Protein AF-X1L2V4-F1 (afdb_monomer_lite)

Sequence (211 aa):
MEEFIDFMYGSLGYADRMMSAIDGVAILFELNKDKNLINDSKVCLTLDDFLPWGFKIFSDFEEMYIELIEPSKLKGIEAIAGETLPVRIQKKLTSLSTLYESFYELFSQNNISTRASRYRKVADDIEKVDLDIFKKILIVGFFALTQSERKIFEQLGKKNNTSFVFQKGPGIESLISRLHVDVEEKGAEMKGAEVNFYKAMDVHGEIFALN

Structure (mmCIF, N/CA/C/O backbone):
data_AF-X1L2V4-F1
#
_entry.id   AF-X1L2V4-F1
#
loop_
_atom_site.group_PDB
_atom_site.id
_atom_site.type_symbol
_atom_site.label_atom_id
_atom_site.label_alt_id
_atom_site.label_comp_id
_atom_site.label_asym_id
_atom_site.label_entity_id
_atom_site.label_seq_id
_atom_site.pdbx_PDB_ins_code
_atom_site.Cartn_x
_atom_site.Cartn_y
_atom_site.Cartn_z
_atom_site.occupancy
_atom_site.B_iso_or_equiv
_atom_site.auth_seq_id
_atom_site.auth_comp_id
_atom_site.auth_asym_id
_atom_site.auth_atom_id
_atom_site.pdbx_PDB_model_num
ATOM 1 N N . MET A 1 1 ? -3.695 -8.659 10.165 1.00 86.19 1 MET A N 1
ATOM 2 C CA . MET A 1 1 ? -3.941 -7.338 9.548 1.00 86.19 1 MET A CA 1
ATOM 3 C C . MET A 1 1 ? -4.533 -7.517 8.157 1.00 86.19 1 MET A C 1
ATOM 5 O O . MET A 1 1 ? -5.609 -6.997 7.914 1.00 86.19 1 MET A O 1
ATOM 9 N N . GLU A 1 2 ? -3.927 -8.344 7.302 1.00 90.81 2 GLU A N 1
ATOM 10 C CA . GLU A 1 2 ? -4.468 -8.655 5.965 1.00 90.81 2 GLU A CA 1
ATOM 11 C C . GLU A 1 2 ? -5.923 -9.138 5.982 1.00 90.81 2 GLU A C 1
ATOM 13 O O . GLU A 1 2 ? -6.763 -8.529 5.333 1.00 90.81 2 GLU A O 1
ATOM 18 N N . GLU A 1 3 ? -6.260 -10.120 6.823 1.00 93.50 3 GLU A N 1
ATOM 19 C CA . GLU A 1 3 ? -7.643 -10.610 6.962 1.00 93.50 3 GLU A CA 1
ATOM 20 C C . GLU A 1 3 ? -8.647 -9.505 7.333 1.00 93.50 3 GLU A C 1
ATOM 22 O O . GLU A 1 3 ? -9.801 -9.532 6.911 1.00 93.50 3 GLU A O 1
ATOM 27 N N . PHE A 1 4 ? -8.211 -8.506 8.108 1.00 93.38 4 PHE A N 1
ATOM 28 C CA . PHE A 1 4 ? -9.056 -7.376 8.486 1.00 93.38 4 PHE A CA 1
ATOM 29 C C . PHE A 1 4 ? -9.265 -6.411 7.312 1.00 93.38 4 PHE A C 1
ATOM 31 O O . PHE A 1 4 ? -10.378 -5.922 7.126 1.00 93.38 4 PHE A O 1
ATOM 38 N N . ILE A 1 5 ? -8.238 -6.176 6.481 1.00 95.94 5 ILE A N 1
ATOM 39 C CA . ILE A 1 5 ? -8.417 -5.449 5.213 1.00 95.94 5 ILE A CA 1
ATOM 40 C C . ILE A 1 5 ? -9.353 -6.209 4.300 1.00 95.94 5 ILE A C 1
ATOM 42 O O . ILE A 1 5 ? -10.277 -5.599 3.788 1.00 95.94 5 ILE A O 1
ATOM 46 N N . ASP A 1 6 ? -9.152 -7.509 4.111 1.00 95.00 6 ASP A N 1
ATOM 47 C CA . ASP A 1 6 ? -9.985 -8.309 3.214 1.00 95.00 6 ASP A CA 1
ATOM 48 C C . ASP A 1 6 ? -11.448 -8.318 3.659 1.00 95.00 6 ASP A C 1
ATOM 50 O O . ASP A 1 6 ? -12.351 -8.198 2.828 1.00 95.00 6 ASP A O 1
ATOM 54 N N . PHE A 1 7 ? -11.686 -8.371 4.972 1.00 94.44 7 PHE A N 1
ATOM 55 C CA . PHE A 1 7 ? -13.012 -8.197 5.545 1.00 94.44 7 PHE A CA 1
ATOM 56 C C . PHE A 1 7 ? -13.628 -6.838 5.170 1.00 94.44 7 PHE A C 1
ATOM 58 O O . PHE A 1 7 ? -14.733 -6.796 4.628 1.00 94.44 7 PHE A O 1
ATOM 65 N N . MET A 1 8 ? -12.921 -5.730 5.424 1.00 95.19 8 MET A N 1
ATOM 66 C CA . MET A 1 8 ? -13.416 -4.383 5.103 1.00 95.19 8 MET A CA 1
ATOM 67 C C . MET A 1 8 ? -13.573 -4.169 3.595 1.00 95.19 8 MET A C 1
ATOM 69 O O . MET A 1 8 ? -14.500 -3.511 3.138 1.00 95.19 8 MET A O 1
ATOM 73 N N . TYR A 1 9 ? -12.678 -4.750 2.806 1.00 95.31 9 TYR A N 1
ATOM 74 C CA . TYR A 1 9 ? -12.713 -4.707 1.355 1.00 95.31 9 TYR A CA 1
ATOM 75 C C . TYR A 1 9 ? -13.990 -5.359 0.820 1.00 95.31 9 TYR A C 1
ATOM 77 O O . TYR A 1 9 ? -14.704 -4.767 0.012 1.00 95.31 9 TYR A O 1
ATOM 85 N N . GLY A 1 10 ? -14.317 -6.550 1.330 1.00 93.75 10 GLY A N 1
ATOM 86 C CA . GLY A 1 10 ? -15.551 -7.252 0.993 1.00 93.75 10 GLY A CA 1
ATOM 87 C C . GLY A 1 10 ? -16.807 -6.541 1.501 1.00 93.75 10 GLY A C 1
ATOM 88 O O . GLY A 1 10 ? -17.806 -6.499 0.784 1.00 93.75 10 GLY A O 1
ATOM 89 N N . SER A 1 11 ? -16.777 -5.938 2.696 1.00 92.88 11 SER A N 1
ATOM 90 C CA . SER A 1 11 ? -17.936 -5.205 3.233 1.00 92.88 11 SER A CA 1
ATOM 91 C C . SER A 1 11 ? -18.255 -3.925 2.454 1.00 92.88 11 SER A C 1
ATOM 93 O O . SER A 1 11 ? -19.412 -3.514 2.406 1.00 92.88 11 SER A O 1
ATOM 95 N N . LEU A 1 12 ? -17.264 -3.351 1.765 1.00 93.62 12 LEU A N 1
ATOM 96 C CA . LEU A 1 12 ? -17.443 -2.264 0.796 1.00 93.62 12 LEU A CA 1
ATOM 97 C C . LEU A 1 12 ? -18.037 -2.729 -0.547 1.00 93.62 12 LEU A C 1
ATOM 99 O O . LEU A 1 12 ? -18.290 -1.906 -1.425 1.00 93.62 12 LEU A O 1
ATOM 103 N N . GLY A 1 13 ? -18.282 -4.032 -0.718 1.00 91.94 13 GLY A N 1
ATOM 104 C CA . GLY A 1 13 ? -18.866 -4.613 -1.928 1.00 91.94 13 GLY A CA 1
ATOM 105 C C . GLY A 1 13 ? -17.856 -4.898 -3.040 1.00 91.94 13 GLY A C 1
ATOM 106 O O . GLY A 1 13 ? -18.258 -5.251 -4.149 1.00 91.94 13 GLY A O 1
ATOM 107 N N . TYR A 1 14 ? -16.555 -4.770 -2.769 1.00 92.19 14 TYR A N 1
ATOM 108 C CA . TYR A 1 14 ? -15.521 -5.136 -3.728 1.00 92.19 14 TYR A CA 1
ATOM 109 C C . TYR A 1 14 ? -15.353 -6.660 -3.800 1.00 92.19 14 TYR A C 1
ATOM 111 O O . TYR A 1 14 ? -15.295 -7.349 -2.782 1.00 92.19 14 TYR A O 1
ATOM 119 N N . ALA A 1 15 ? -15.266 -7.192 -5.021 1.00 88.38 15 ALA A N 1
ATOM 120 C CA . ALA A 1 15 ? -15.222 -8.635 -5.291 1.00 88.38 15 ALA A CA 1
ATOM 121 C C . ALA A 1 15 ? -14.131 -9.030 -6.304 1.00 88.38 15 ALA A C 1
ATOM 123 O O . ALA A 1 15 ? -14.094 -10.159 -6.794 1.00 88.38 15 ALA A O 1
ATOM 124 N N . ASP A 1 16 ? -13.244 -8.098 -6.641 1.00 92.06 16 ASP A N 1
ATOM 125 C CA . ASP A 1 16 ? -12.146 -8.304 -7.573 1.00 92.06 16 ASP A CA 1
ATOM 126 C C . ASP A 1 16 ? -11.105 -9.299 -7.035 1.00 92.06 16 ASP A C 1
ATOM 128 O O . ASP A 1 16 ? -10.738 -9.321 -5.851 1.00 92.06 16 ASP A O 1
ATOM 132 N N . ARG A 1 17 ? -10.615 -10.150 -7.942 1.00 92.00 17 ARG A N 1
ATOM 133 C CA . ARG A 1 17 ? -9.723 -11.266 -7.618 1.00 92.00 17 ARG A CA 1
ATOM 134 C C . ARG A 1 17 ? -8.369 -10.740 -7.154 1.00 92.00 17 ARG A C 1
ATOM 136 O O . ARG A 1 17 ? -7.742 -9.957 -7.862 1.00 92.00 17 ARG A O 1
ATOM 143 N N . MET A 1 18 ? -7.885 -11.224 -6.011 1.00 93.81 18 MET A N 1
ATOM 144 C CA . MET A 1 18 ? -6.515 -10.944 -5.584 1.00 93.81 18 MET A CA 1
ATOM 145 C C . MET A 1 18 ? -5.526 -11.733 -6.444 1.00 93.81 18 MET A C 1
ATOM 147 O O . MET A 1 18 ? -5.653 -12.953 -6.584 1.00 93.81 18 MET A O 1
ATOM 151 N N . MET A 1 19 ? -4.562 -11.038 -7.037 1.00 94.00 19 MET A N 1
ATOM 152 C CA . MET A 1 19 ? -3.499 -11.653 -7.823 1.00 94.00 19 MET A CA 1
ATOM 153 C C . MET A 1 19 ? -2.341 -12.109 -6.935 1.00 94.00 19 MET A C 1
ATOM 155 O O . MET A 1 19 ? -2.079 -11.523 -5.882 1.00 94.00 19 MET A O 1
ATOM 159 N N . SER A 1 20 ? -1.629 -13.144 -7.377 1.00 94.12 20 SER A N 1
ATOM 160 C CA . SER A 1 20 ? -0.375 -13.550 -6.747 1.00 94.12 20 SER A CA 1
ATOM 161 C C . SER A 1 20 ? 0.784 -12.657 -7.198 1.00 94.12 20 SER A C 1
ATOM 163 O O . SER A 1 20 ? 0.699 -11.962 -8.212 1.00 94.12 20 SER A O 1
ATOM 165 N N . ALA A 1 21 ? 1.911 -12.725 -6.487 1.00 94.81 21 ALA A N 1
ATOM 166 C CA . ALA A 1 21 ? 3.129 -12.038 -6.912 1.00 94.81 21 ALA A CA 1
ATOM 167 C C . ALA A 1 21 ? 3.606 -12.503 -8.301 1.00 94.81 21 ALA A C 1
ATOM 169 O O . ALA A 1 21 ? 4.088 -11.691 -9.081 1.00 94.81 21 ALA A O 1
ATOM 170 N N . ILE A 1 22 ? 3.431 -13.787 -8.640 1.00 95.75 22 ILE A N 1
ATOM 171 C CA . ILE A 1 22 ? 3.811 -14.329 -9.955 1.00 95.75 22 ILE A CA 1
ATOM 172 C C . ILE A 1 22 ? 2.967 -13.687 -11.062 1.00 95.75 22 ILE A C 1
ATOM 174 O O . ILE A 1 22 ? 3.517 -13.266 -12.078 1.00 95.75 22 ILE A O 1
ATOM 178 N N . ASP A 1 23 ? 1.654 -13.562 -10.846 1.00 94.06 23 ASP A N 1
ATOM 179 C CA . ASP A 1 23 ? 0.752 -12.891 -11.791 1.00 94.06 23 ASP A CA 1
ATOM 180 C C . ASP A 1 23 ? 1.159 -11.420 -11.981 1.00 94.06 23 ASP A C 1
ATOM 182 O O . ASP A 1 23 ? 1.262 -10.938 -13.109 1.00 94.06 23 ASP A O 1
ATOM 186 N N . GLY A 1 24 ? 1.459 -10.721 -10.880 1.00 95.12 24 GLY A N 1
ATOM 187 C CA . GLY A 1 24 ? 1.935 -9.337 -10.910 1.00 95.12 24 GLY A CA 1
ATOM 188 C C . GLY A 1 24 ? 3.238 -9.180 -11.697 1.00 95.12 24 GLY A C 1
ATOM 189 O O . GLY A 1 24 ? 3.352 -8.290 -12.539 1.00 95.12 24 GLY A O 1
ATOM 190 N N . VAL A 1 25 ? 4.204 -10.078 -11.493 1.00 96.38 25 VAL A N 1
ATOM 191 C CA . VAL A 1 25 ? 5.473 -10.081 -12.236 1.00 96.38 25 VAL A CA 1
ATOM 192 C C . VAL A 1 25 ? 5.265 -10.368 -13.722 1.00 96.38 25 VAL A C 1
ATOM 194 O O . VAL A 1 25 ? 5.896 -9.713 -14.552 1.00 96.38 25 VAL A O 1
ATOM 197 N N . ALA A 1 26 ? 4.366 -11.289 -14.076 1.00 94.38 26 ALA A N 1
ATOM 198 C CA . ALA A 1 26 ? 4.030 -11.563 -15.472 1.00 94.38 26 ALA A CA 1
ATOM 199 C C . ALA A 1 26 ? 3.431 -10.324 -16.162 1.00 94.38 26 ALA A C 1
ATOM 201 O O . ALA A 1 26 ? 3.849 -9.969 -17.263 1.00 94.38 26 ALA A O 1
ATOM 202 N N . ILE A 1 27 ? 2.524 -9.607 -15.489 1.00 94.00 27 ILE A N 1
ATOM 203 C CA . ILE A 1 27 ? 1.961 -8.348 -16.000 1.00 94.00 27 ILE A CA 1
ATOM 204 C C . ILE A 1 27 ? 3.058 -7.287 -16.171 1.00 94.00 27 ILE A C 1
ATOM 206 O O . ILE A 1 27 ? 3.111 -6.620 -17.204 1.00 94.00 27 ILE A O 1
ATOM 210 N N . LEU A 1 28 ? 3.958 -7.135 -15.192 1.00 94.94 28 LEU A N 1
ATOM 211 C CA . LEU A 1 28 ? 5.079 -6.193 -15.288 1.00 94.94 28 LEU A CA 1
ATOM 212 C C . LEU A 1 28 ? 6.011 -6.514 -16.460 1.00 94.94 28 LEU A C 1
ATOM 214 O O . LEU A 1 28 ? 6.501 -5.592 -17.113 1.00 94.94 28 LEU A O 1
ATOM 218 N N . PHE A 1 29 ? 6.253 -7.797 -16.732 1.00 94.38 29 PHE A N 1
ATOM 219 C CA . PHE A 1 29 ? 7.071 -8.231 -17.859 1.00 94.38 29 PHE A CA 1
ATOM 220 C C . PHE A 1 29 ? 6.445 -7.829 -19.199 1.00 94.38 29 PHE A C 1
ATOM 222 O O . PHE A 1 29 ? 7.121 -7.199 -20.015 1.00 94.38 29 PHE A O 1
ATOM 229 N N . GLU A 1 30 ? 5.155 -8.115 -19.401 1.00 92.62 30 GLU A N 1
ATOM 230 C CA . GLU A 1 30 ? 4.445 -7.745 -20.633 1.00 92.62 30 GLU A CA 1
ATOM 231 C C . GLU A 1 30 ? 4.380 -6.220 -20.807 1.00 92.62 30 GLU A C 1
ATOM 233 O O . GLU A 1 30 ? 4.739 -5.698 -21.862 1.00 92.62 30 GLU A O 1
ATOM 238 N N . LEU A 1 31 ? 4.066 -5.473 -19.741 1.00 92.44 31 LEU A N 1
ATOM 239 C CA . LEU A 1 31 ? 4.091 -4.006 -19.767 1.00 92.44 31 LEU A CA 1
ATOM 240 C C . LEU A 1 31 ? 5.472 -3.444 -20.127 1.00 92.44 31 LEU A C 1
ATOM 242 O O . LEU A 1 31 ? 5.580 -2.478 -20.890 1.00 92.44 31 LEU A O 1
ATOM 246 N N . ASN A 1 32 ? 6.537 -4.025 -19.570 1.00 90.62 32 ASN A N 1
ATOM 247 C CA . ASN A 1 32 ? 7.903 -3.616 -19.876 1.00 90.62 32 ASN A CA 1
ATOM 248 C C . ASN A 1 32 ? 8.272 -3.917 -21.333 1.00 90.62 32 ASN A C 1
ATOM 250 O O . ASN A 1 32 ? 8.948 -3.104 -21.964 1.00 90.62 32 ASN A O 1
ATOM 254 N N . LYS A 1 33 ? 7.841 -5.063 -21.862 1.00 88.19 33 LYS A N 1
ATOM 255 C CA . LYS A 1 33 ? 8.086 -5.478 -23.245 1.00 88.19 33 LYS A CA 1
ATOM 256 C C . LYS A 1 33 ? 7.379 -4.561 -24.242 1.00 88.19 33 LYS A C 1
ATOM 258 O O . LYS A 1 33 ? 8.024 -4.104 -25.183 1.00 88.19 33 LYS A O 1
ATOM 263 N N . ASP A 1 34 ? 6.117 -4.224 -23.992 1.00 84.56 34 ASP A N 1
ATOM 264 C CA . ASP A 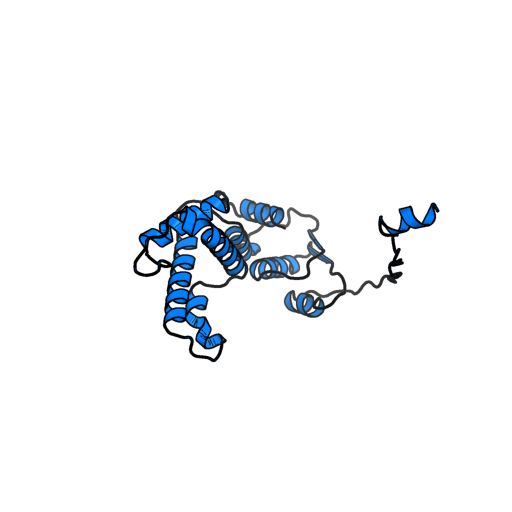1 34 ? 5.314 -3.363 -24.867 1.00 84.56 34 ASP A CA 1
ATOM 265 C C . ASP A 1 34 ? 5.843 -1.927 -24.921 1.00 84.56 34 ASP A C 1
ATOM 267 O O . ASP A 1 34 ? 5.906 -1.308 -25.984 1.00 84.56 34 ASP A O 1
ATOM 271 N N . LYS A 1 35 ? 6.241 -1.385 -23.764 1.00 80.81 35 LYS A N 1
ATOM 272 C CA . LYS A 1 35 ? 6.659 0.020 -23.630 1.00 80.81 35 LYS A CA 1
ATOM 273 C C . LYS A 1 35 ? 8.179 0.216 -23.654 1.00 80.81 35 LYS A C 1
ATOM 275 O O . LYS A 1 35 ? 8.643 1.354 -23.628 1.00 80.81 35 LYS A O 1
ATOM 280 N N . ASN A 1 36 ? 8.950 -0.872 -23.712 1.00 80.94 36 ASN A N 1
ATOM 281 C CA . ASN A 1 36 ? 10.415 -0.894 -23.722 1.00 80.94 36 ASN A CA 1
ATOM 282 C C . ASN A 1 36 ? 11.053 -0.030 -22.610 1.00 80.94 36 ASN A C 1
ATOM 284 O O . ASN A 1 36 ? 11.950 0.774 -22.868 1.00 80.94 36 ASN A O 1
ATOM 288 N N . LEU A 1 37 ? 10.556 -0.152 -21.373 1.00 78.62 37 LEU A N 1
ATOM 289 C CA . LEU A 1 37 ? 10.831 0.819 -20.302 1.00 78.62 37 LEU A CA 1
ATOM 290 C C . LEU A 1 37 ? 12.174 0.590 -19.591 1.00 78.62 37 LEU A C 1
ATOM 292 O O . LEU A 1 37 ? 12.864 1.563 -19.275 1.00 78.62 37 LEU A O 1
ATOM 296 N N . ILE A 1 38 ? 12.548 -0.667 -19.332 1.00 75.00 38 ILE A N 1
ATOM 297 C CA . ILE A 1 38 ? 13.714 -1.038 -18.504 1.00 75.00 38 ILE A CA 1
ATOM 298 C C . ILE A 1 38 ? 14.853 -1.660 -19.336 1.00 75.00 38 ILE A C 1
ATOM 300 O O . ILE A 1 38 ? 15.966 -1.824 -18.837 1.00 75.00 38 ILE A O 1
ATOM 304 N N . ASN A 1 39 ? 14.632 -1.961 -20.618 1.00 69.81 39 ASN A N 1
ATOM 305 C CA . ASN A 1 39 ? 15.643 -2.630 -21.440 1.00 69.81 39 ASN A CA 1
ATOM 306 C C . ASN A 1 39 ? 16.863 -1.727 -21.700 1.00 69.81 39 ASN A C 1
ATOM 308 O O . ASN A 1 39 ? 16.729 -0.550 -22.046 1.00 69.81 39 ASN A O 1
ATOM 312 N N . ASP A 1 40 ? 18.070 -2.294 -21.592 1.00 65.56 40 ASP A N 1
ATOM 313 C CA . ASP A 1 40 ? 19.273 -1.638 -22.104 1.00 65.56 40 ASP A CA 1
ATOM 314 C C . ASP A 1 40 ? 19.329 -1.847 -23.626 1.00 65.56 40 ASP A C 1
ATOM 316 O O . ASP A 1 40 ? 19.087 -2.941 -24.131 1.00 65.56 40 ASP A O 1
ATOM 320 N N . SER A 1 41 ? 19.622 -0.757 -24.337 1.00 59.41 41 SER A N 1
ATOM 321 C CA . SER A 1 41 ? 19.390 -0.449 -25.767 1.00 59.41 41 SER A CA 1
ATOM 322 C C . SER A 1 41 ? 19.713 -1.479 -26.877 1.00 59.41 41 SER A C 1
ATOM 324 O O . SER A 1 41 ? 19.628 -1.123 -28.052 1.00 59.41 41 SER A O 1
ATOM 326 N N . LYS A 1 42 ? 20.075 -2.733 -26.581 1.00 58.47 42 LYS A N 1
ATOM 327 C CA . LYS A 1 42 ? 20.407 -3.761 -27.585 1.00 58.47 42 LYS A CA 1
ATOM 328 C C . LYS A 1 42 ? 19.874 -5.173 -27.310 1.00 58.47 42 LYS A C 1
ATOM 330 O O . LYS A 1 42 ? 20.009 -6.012 -28.195 1.00 58.47 42 LYS A O 1
ATOM 335 N N . VAL A 1 43 ? 19.279 -5.456 -26.148 1.00 64.75 43 VAL A N 1
ATOM 336 C CA . VAL A 1 43 ? 18.780 -6.804 -25.813 1.00 64.75 43 VAL A CA 1
ATOM 337 C C . VAL A 1 43 ? 17.405 -6.698 -25.160 1.00 64.75 43 VAL A C 1
ATOM 339 O O . VAL A 1 43 ? 17.236 -5.989 -24.171 1.00 64.75 43 VAL A O 1
ATOM 342 N N . CYS A 1 44 ? 16.418 -7.392 -25.729 1.00 70.62 44 CYS A N 1
ATOM 343 C CA . CYS A 1 44 ? 15.128 -7.587 -25.078 1.00 70.62 44 CYS A CA 1
ATOM 344 C C . CYS A 1 44 ? 15.316 -8.639 -23.982 1.00 70.62 44 CYS A C 1
ATOM 346 O O . CYS A 1 44 ? 15.809 -9.729 -24.273 1.00 70.62 44 CYS A O 1
ATOM 348 N N . LEU A 1 45 ? 14.979 -8.297 -22.738 1.00 79.56 45 LEU A N 1
ATOM 349 C CA . LEU A 1 45 ? 15.078 -9.232 -21.621 1.00 79.56 45 LEU A CA 1
ATOM 350 C C . LEU A 1 45 ? 14.133 -10.415 -21.857 1.00 79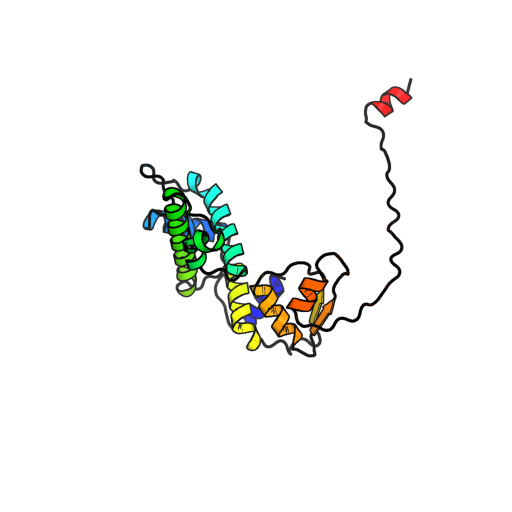.56 45 LEU A C 1
ATOM 352 O O . LEU A 1 45 ? 12.963 -10.218 -22.194 1.00 79.56 45 LEU A O 1
ATOM 356 N N . THR A 1 46 ? 14.632 -11.637 -21.674 1.00 88.00 46 THR A N 1
ATOM 357 C CA . THR A 1 46 ? 13.754 -12.807 -21.582 1.00 88.00 46 THR A CA 1
ATOM 358 C C . THR A 1 46 ? 13.000 -12.785 -20.250 1.00 88.00 46 THR A C 1
ATOM 360 O O . THR A 1 46 ? 13.343 -12.018 -19.346 1.00 88.00 46 THR A O 1
ATOM 363 N N . LEU A 1 47 ? 11.968 -13.624 -20.111 1.00 88.31 47 LEU A N 1
ATOM 364 C CA . LEU A 1 47 ? 11.259 -13.743 -18.836 1.00 88.31 47 LEU A CA 1
ATOM 365 C C . LEU A 1 47 ? 12.224 -14.157 -17.715 1.00 88.31 47 LEU A C 1
ATOM 367 O O . LEU A 1 47 ? 12.226 -13.525 -16.664 1.00 88.31 47 LEU A O 1
ATOM 371 N N . ASP A 1 48 ? 13.094 -15.137 -17.965 1.00 90.19 48 ASP A N 1
ATOM 372 C CA . ASP A 1 48 ? 14.060 -15.637 -16.979 1.00 90.19 48 ASP A CA 1
ATOM 373 C C . ASP A 1 48 ? 15.045 -14.550 -16.522 1.00 90.19 48 ASP A C 1
ATOM 375 O O . ASP A 1 48 ? 15.335 -14.440 -15.329 1.00 90.19 48 ASP A O 1
ATOM 379 N N . ASP A 1 49 ? 15.494 -13.689 -17.442 1.00 89.19 49 ASP A N 1
ATOM 380 C CA . ASP A 1 49 ? 16.350 -12.543 -17.107 1.00 89.19 49 ASP A CA 1
ATOM 381 C C . ASP A 1 49 ? 15.603 -11.489 -16.275 1.00 89.19 49 ASP A C 1
ATOM 383 O O . ASP A 1 49 ? 16.189 -10.800 -15.432 1.00 89.19 49 ASP A O 1
ATOM 387 N N . PHE A 1 50 ? 14.301 -11.334 -16.527 1.00 90.31 50 PHE A N 1
ATOM 388 C CA . PHE A 1 50 ? 13.466 -10.342 -15.868 1.00 90.31 50 PHE A CA 1
ATOM 389 C C . PHE A 1 50 ? 13.033 -10.774 -14.467 1.00 90.31 50 PHE A C 1
ATOM 391 O O . PHE A 1 50 ? 12.998 -9.926 -13.579 1.00 90.31 50 PHE A O 1
ATOM 398 N N . LEU A 1 51 ? 12.730 -12.057 -14.239 1.00 93.06 51 LEU A N 1
ATOM 399 C CA . LEU A 1 51 ? 12.096 -12.561 -13.012 1.00 93.06 51 LEU A CA 1
ATOM 400 C C . LEU A 1 51 ? 12.723 -12.034 -11.702 1.00 93.06 51 LEU A C 1
ATOM 402 O O . LEU A 1 51 ? 11.963 -11.512 -10.880 1.00 93.06 51 LEU A O 1
ATOM 406 N N . PRO A 1 52 ? 14.057 -12.078 -11.482 1.00 91.69 52 PRO A N 1
ATOM 407 C CA . PRO A 1 52 ? 14.652 -11.588 -10.233 1.00 91.69 52 PRO A CA 1
ATOM 408 C C . PRO A 1 52 ? 14.363 -10.104 -9.974 1.00 91.69 52 PRO A C 1
ATOM 410 O O . PRO A 1 52 ? 14.087 -9.698 -8.844 1.00 91.69 52 PRO A O 1
ATOM 413 N N . TRP A 1 53 ? 14.399 -9.291 -11.031 1.00 90.06 53 TRP A N 1
ATOM 414 C CA . TRP A 1 53 ? 14.092 -7.865 -10.962 1.00 90.06 53 TRP A CA 1
ATOM 415 C C . TRP A 1 53 ? 12.593 -7.611 -10.904 1.00 90.06 53 TRP A C 1
ATOM 417 O O . TRP A 1 53 ? 12.164 -6.717 -10.184 1.00 90.06 53 TRP A O 1
ATOM 427 N N . GLY A 1 54 ? 11.799 -8.417 -11.604 1.00 94.50 54 GLY A N 1
ATOM 428 C CA . GLY A 1 54 ? 10.347 -8.343 -11.623 1.00 94.50 54 GLY A CA 1
ATOM 429 C C . GLY A 1 54 ? 9.758 -8.476 -10.225 1.00 94.50 54 GLY A C 1
ATOM 430 O O . GLY A 1 54 ? 8.975 -7.620 -9.825 1.00 94.50 54 GLY A O 1
ATOM 431 N N . PHE A 1 55 ? 10.183 -9.476 -9.444 1.00 96.62 55 PHE A N 1
ATOM 432 C CA . PHE A 1 55 ? 9.722 -9.628 -8.056 1.00 96.62 55 PHE A CA 1
ATOM 433 C C . PHE A 1 55 ? 10.108 -8.442 -7.175 1.00 96.62 55 PHE A C 1
ATOM 435 O O . PHE A 1 55 ? 9.302 -7.998 -6.359 1.00 96.62 55 PHE A O 1
ATOM 442 N N . LYS A 1 56 ? 11.319 -7.906 -7.355 1.00 96.06 56 LYS A N 1
ATOM 443 C CA . LYS A 1 56 ? 11.764 -6.731 -6.607 1.00 96.06 56 LYS A CA 1
ATOM 444 C C . LYS A 1 56 ? 10.937 -5.494 -6.960 1.00 96.06 56 LYS A C 1
ATOM 446 O O . LYS A 1 56 ? 10.438 -4.833 -6.062 1.00 96.06 56 LYS A O 1
ATOM 451 N N . ILE A 1 57 ? 10.737 -5.231 -8.251 1.00 95.12 57 ILE A N 1
ATOM 452 C CA . ILE A 1 57 ? 9.913 -4.118 -8.740 1.00 95.12 57 ILE A CA 1
ATOM 453 C C . ILE A 1 57 ? 8.476 -4.260 -8.242 1.00 95.12 57 ILE A C 1
ATOM 455 O O . ILE A 1 57 ? 7.909 -3.286 -7.765 1.00 95.12 57 ILE A O 1
ATOM 459 N N . PHE A 1 58 ? 7.899 -5.463 -8.313 1.00 97.38 58 PHE A N 1
ATOM 460 C CA . PHE A 1 58 ? 6.560 -5.730 -7.795 1.00 97.38 58 PHE A CA 1
ATOM 461 C C . PHE A 1 58 ? 6.467 -5.423 -6.296 1.00 97.38 58 PHE A C 1
ATOM 463 O O . PHE A 1 58 ? 5.566 -4.702 -5.880 1.00 97.38 58 PHE A O 1
ATOM 470 N N . SER A 1 59 ? 7.423 -5.905 -5.497 1.00 97.31 59 SER A N 1
ATOM 471 C CA . SER A 1 59 ? 7.475 -5.612 -4.062 1.00 97.31 59 SER A CA 1
ATOM 472 C C . SER A 1 59 ? 7.601 -4.112 -3.791 1.00 97.31 59 SER A C 1
ATOM 474 O O . SER A 1 59 ? 6.860 -3.582 -2.970 1.00 97.31 59 SER A O 1
ATOM 476 N N . ASP A 1 60 ? 8.493 -3.414 -4.496 1.00 96.44 60 ASP A N 1
ATOM 477 C CA . ASP A 1 60 ? 8.679 -1.967 -4.343 1.00 96.44 60 ASP A CA 1
ATOM 478 C C . ASP A 1 60 ? 7.404 -1.201 -4.741 1.00 96.44 60 ASP A C 1
ATOM 480 O O . ASP A 1 60 ? 7.040 -0.212 -4.107 1.00 96.44 60 ASP A O 1
ATOM 484 N N . PHE A 1 61 ? 6.689 -1.658 -5.772 1.00 96.75 61 PHE A N 1
ATOM 485 C CA . PHE A 1 61 ? 5.415 -1.078 -6.198 1.00 96.75 61 PHE A CA 1
ATOM 486 C C . PHE A 1 61 ? 4.307 -1.300 -5.173 1.00 96.75 61 PHE A C 1
ATOM 488 O O . PHE A 1 61 ? 3.518 -0.386 -4.950 1.00 96.75 61 PHE A O 1
ATOM 495 N N . GLU A 1 62 ? 4.229 -2.478 -4.555 1.00 97.25 62 GLU A N 1
ATOM 496 C CA . GLU A 1 62 ? 3.281 -2.743 -3.468 1.00 97.25 62 GLU A CA 1
ATOM 497 C C . GLU A 1 62 ? 3.557 -1.820 -2.271 1.00 97.25 62 GLU A C 1
ATOM 499 O O . GLU A 1 62 ? 2.638 -1.160 -1.786 1.00 97.25 62 GLU A O 1
ATOM 504 N N . GLU A 1 63 ? 4.819 -1.693 -1.849 1.00 96.94 63 GLU A N 1
ATOM 505 C CA . GLU A 1 63 ? 5.211 -0.829 -0.726 1.00 96.94 63 GLU A CA 1
ATOM 506 C C . GLU A 1 63 ? 4.981 0.664 -1.025 1.00 96.94 63 GLU A C 1
ATOM 508 O O . GLU A 1 63 ? 4.436 1.407 -0.209 1.00 96.94 63 GLU A O 1
ATOM 513 N N . MET A 1 64 ? 5.306 1.136 -2.230 1.00 96.44 64 MET A N 1
ATOM 514 C CA . MET A 1 64 ? 5.004 2.520 -2.611 1.00 96.44 64 MET A CA 1
ATOM 515 C C . MET A 1 64 ? 3.497 2.789 -2.664 1.00 96.44 64 MET A C 1
ATOM 517 O O . MET A 1 64 ? 3.043 3.868 -2.271 1.00 96.44 64 MET A O 1
ATOM 521 N N . TYR A 1 65 ? 2.707 1.829 -3.142 1.00 96.56 65 TYR A N 1
ATOM 522 C CA . TYR A 1 65 ? 1.271 2.020 -3.302 1.00 96.56 65 TYR A CA 1
ATOM 523 C C . TYR A 1 65 ? 0.533 2.004 -1.962 1.00 96.56 65 TYR A C 1
ATOM 525 O O . TYR A 1 65 ? -0.352 2.839 -1.756 1.00 96.56 65 TYR A O 1
ATOM 533 N N . ILE A 1 66 ? 0.929 1.128 -1.028 1.00 96.31 66 ILE A N 1
ATOM 534 C CA . ILE A 1 66 ? 0.388 1.105 0.341 1.00 96.31 66 ILE A CA 1
ATOM 535 C C . ILE A 1 66 ? 0.799 2.360 1.136 1.00 96.31 66 ILE A C 1
ATOM 537 O O . ILE A 1 66 ? 0.019 2.856 1.952 1.00 96.31 66 ILE A O 1
ATOM 541 N N . GLU A 1 67 ? 1.955 2.956 0.829 1.00 96.88 67 GLU A N 1
ATOM 542 C CA . GLU A 1 67 ? 2.403 4.254 1.363 1.00 96.88 67 GLU A CA 1
ATOM 543 C C . GLU A 1 67 ? 1.780 5.475 0.661 1.00 96.88 67 GLU A C 1
ATOM 545 O O . GLU A 1 67 ? 2.170 6.617 0.917 1.00 96.88 67 GLU A O 1
ATOM 550 N N . LEU A 1 68 ? 0.789 5.274 -0.216 1.00 95.44 68 LEU A N 1
ATOM 551 C CA . LEU A 1 68 ? 0.102 6.343 -0.953 1.00 95.44 68 LEU A CA 1
ATOM 552 C C . LEU A 1 68 ? 1.060 7.214 -1.793 1.00 95.44 68 LEU A C 1
ATOM 554 O O . LEU A 1 68 ? 0.822 8.407 -2.013 1.00 95.44 68 LEU A O 1
ATOM 558 N N . ILE A 1 69 ? 2.155 6.631 -2.288 1.00 94.88 69 ILE A N 1
ATOM 559 C CA . ILE A 1 69 ? 3.114 7.318 -3.154 1.00 94.88 69 ILE A CA 1
ATOM 560 C C . ILE A 1 69 ? 2.582 7.301 -4.586 1.00 94.88 69 ILE A C 1
ATOM 562 O O . ILE A 1 69 ? 2.391 6.249 -5.196 1.00 94.88 69 ILE A O 1
ATOM 566 N N . GLU A 1 70 ? 2.341 8.485 -5.138 1.00 92.31 70 GLU A N 1
ATOM 567 C CA . GLU A 1 70 ? 1.923 8.636 -6.531 1.00 92.31 70 GLU A CA 1
ATOM 568 C C . GLU A 1 70 ? 3.083 8.381 -7.504 1.00 92.31 70 GLU A C 1
ATOM 570 O O . GLU A 1 70 ? 4.215 8.792 -7.217 1.00 92.31 70 GLU A O 1
ATOM 575 N N . PRO A 1 71 ? 2.825 7.797 -8.692 1.00 91.06 71 PRO A N 1
ATOM 576 C CA . PRO A 1 71 ? 3.868 7.564 -9.687 1.00 91.06 71 PRO A CA 1
ATOM 577 C C . PRO A 1 71 ? 4.637 8.824 -10.083 1.00 91.06 71 PRO A C 1
ATOM 579 O O . PRO A 1 71 ? 5.848 8.767 -10.305 1.00 91.06 71 PRO A O 1
ATOM 582 N N . SER A 1 72 ? 3.967 9.977 -10.110 1.00 87.81 72 SER A N 1
ATOM 583 C CA . SER A 1 72 ? 4.551 11.292 -10.400 1.00 87.81 72 SER A CA 1
ATOM 584 C C . SER A 1 72 ? 5.730 11.647 -9.483 1.00 87.81 72 SER A C 1
ATOM 586 O O . SER A 1 72 ? 6.697 12.261 -9.941 1.00 87.81 72 SER A O 1
ATOM 588 N N . LYS A 1 73 ? 5.717 11.205 -8.216 1.00 86.94 73 LYS A N 1
ATOM 589 C CA . LYS A 1 73 ? 6.770 11.507 -7.233 1.00 86.94 73 LYS A CA 1
ATOM 590 C C . LYS A 1 73 ? 8.118 10.880 -7.588 1.00 86.94 73 LYS A C 1
ATOM 592 O O . LYS A 1 73 ? 9.146 11.471 -7.276 1.00 86.94 73 LYS A O 1
ATOM 597 N N . LEU A 1 74 ? 8.133 9.754 -8.307 1.00 83.44 74 LEU A N 1
ATOM 598 C CA . LEU A 1 74 ? 9.370 9.122 -8.789 1.00 83.44 74 LEU A CA 1
ATOM 599 C C . LEU A 1 74 ? 10.120 10.008 -9.796 1.00 83.44 74 LEU A C 1
ATOM 601 O O . LEU A 1 74 ? 11.348 9.996 -9.824 1.00 83.44 74 LEU A O 1
ATOM 605 N N . LYS A 1 75 ? 9.399 10.808 -10.596 1.00 77.50 75 LYS A N 1
ATOM 606 C CA . LYS A 1 75 ? 10.000 11.756 -11.552 1.00 77.50 75 LYS A CA 1
ATOM 607 C C . LYS A 1 75 ? 10.608 12.975 -10.846 1.00 77.50 75 LYS A C 1
ATOM 609 O O . LYS A 1 75 ? 11.531 13.582 -11.372 1.00 77.50 75 LYS A O 1
ATOM 614 N N . GLY A 1 76 ? 10.097 13.323 -9.663 1.00 69.50 76 GLY A N 1
ATOM 615 C CA . GLY A 1 76 ? 10.452 14.530 -8.911 1.00 69.50 76 GLY A CA 1
ATOM 616 C C . GLY A 1 76 ? 11.486 14.341 -7.798 1.00 69.50 76 GLY A C 1
ATOM 617 O O . GLY A 1 76 ? 11.675 15.264 -7.010 1.00 69.50 76 GLY A O 1
ATOM 618 N N . ILE A 1 77 ? 12.150 13.181 -7.705 1.00 75.00 77 ILE A N 1
ATOM 619 C CA . ILE A 1 77 ? 13.099 12.878 -6.613 1.00 75.00 77 ILE A CA 1
ATOM 620 C C . ILE A 1 77 ? 14.225 13.918 -6.500 1.00 75.00 77 ILE A C 1
ATOM 622 O O . ILE A 1 77 ? 14.667 14.202 -5.393 1.00 75.00 77 ILE A O 1
ATOM 626 N N . GLU A 1 78 ? 14.647 14.544 -7.600 1.00 61.91 78 GLU A N 1
ATOM 627 C CA . GLU A 1 78 ? 15.685 15.591 -7.589 1.00 61.91 78 GLU A CA 1
ATOM 628 C C . GLU A 1 78 ? 15.307 16.799 -6.725 1.00 61.91 78 GLU A C 1
ATOM 630 O O . GLU A 1 78 ? 16.128 17.306 -5.964 1.00 61.91 78 GLU A O 1
ATOM 635 N N . ALA A 1 79 ? 14.039 17.223 -6.784 1.00 63.09 79 ALA A N 1
ATOM 636 C CA . ALA A 1 79 ? 13.536 18.333 -5.977 1.00 63.09 79 ALA A CA 1
ATOM 637 C C . ALA A 1 79 ? 13.551 18.009 -4.474 1.00 63.09 79 ALA A C 1
ATOM 639 O O . ALA A 1 79 ? 13.634 18.915 -3.650 1.00 63.09 79 ALA A O 1
ATOM 640 N N . ILE A 1 80 ? 13.482 16.722 -4.123 1.00 64.00 80 ILE A N 1
ATOM 641 C CA . ILE A 1 80 ? 13.520 16.231 -2.742 1.00 64.00 80 ILE A CA 1
ATOM 642 C C . ILE A 1 80 ? 14.971 16.030 -2.283 1.00 64.00 80 ILE A C 1
ATOM 644 O O . ILE A 1 80 ? 15.301 16.336 -1.141 1.00 64.00 80 ILE A O 1
ATOM 648 N N . ALA A 1 81 ? 15.838 15.532 -3.169 1.00 66.50 81 ALA A N 1
ATOM 649 C CA . ALA A 1 81 ? 17.240 15.243 -2.881 1.00 66.50 81 ALA A CA 1
ATOM 650 C C . ALA A 1 81 ? 18.121 16.503 -2.811 1.00 66.50 81 ALA A C 1
ATOM 652 O O . ALA A 1 81 ? 19.218 16.441 -2.265 1.00 66.50 81 ALA A O 1
ATOM 653 N N . GLY A 1 82 ? 17.662 17.636 -3.357 1.00 67.06 82 GLY A N 1
ATOM 654 C CA . GLY A 1 82 ? 18.425 18.889 -3.371 1.00 67.06 82 GLY A CA 1
ATOM 655 C C . GLY A 1 82 ? 19.632 18.874 -4.316 1.00 67.06 82 GLY A C 1
ATOM 656 O O . GLY A 1 82 ? 20.423 19.814 -4.312 1.00 67.06 82 GLY A O 1
ATOM 657 N N . GLU A 1 83 ? 19.762 17.834 -5.143 1.00 75.12 83 GLU A N 1
ATOM 658 C CA . GLU A 1 83 ? 20.865 17.622 -6.077 1.00 75.12 83 GLU A CA 1
ATOM 659 C C . GLU A 1 83 ? 20.334 17.197 -7.452 1.00 75.12 83 GLU A C 1
ATOM 661 O O . GLU A 1 83 ? 19.345 16.468 -7.567 1.00 75.12 83 GLU A O 1
ATOM 666 N N . THR A 1 84 ? 21.002 17.646 -8.518 1.00 78.56 84 THR A N 1
ATOM 667 C CA . THR A 1 84 ? 20.682 17.234 -9.892 1.00 78.56 84 THR A CA 1
ATOM 668 C C . THR A 1 84 ? 21.210 15.823 -10.139 1.00 78.56 84 THR A C 1
ATOM 670 O O . THR A 1 84 ? 22.420 15.592 -10.076 1.00 78.56 84 THR A O 1
ATOM 673 N N . LEU A 1 85 ? 20.331 14.869 -10.452 1.00 82.50 85 LEU A N 1
ATOM 674 C CA . LEU A 1 85 ? 20.740 13.507 -10.770 1.00 82.50 85 LEU A CA 1
ATOM 675 C C . LEU A 1 85 ? 21.333 13.443 -12.186 1.00 82.50 85 LEU A C 1
ATOM 677 O O . LEU A 1 85 ? 20.954 14.197 -13.083 1.00 82.50 85 LEU A O 1
ATOM 681 N N . PRO A 1 86 ? 22.229 12.483 -12.452 1.00 86.19 86 PRO A N 1
ATOM 682 C CA . PRO A 1 86 ? 22.660 12.181 -13.808 1.00 86.19 86 PRO A CA 1
ATOM 683 C C . PRO A 1 86 ? 21.478 11.840 -14.733 1.00 86.19 86 PRO A C 1
ATOM 685 O O . PRO A 1 86 ? 20.606 11.046 -14.377 1.00 86.19 86 PRO A O 1
ATOM 688 N N . VAL A 1 87 ? 21.518 12.322 -15.983 1.00 83.88 87 VAL A N 1
ATOM 689 C CA . VAL A 1 87 ? 20.470 12.108 -17.011 1.00 83.88 87 VAL A CA 1
ATOM 690 C C . VAL A 1 87 ? 20.074 10.633 -17.171 1.00 83.88 87 VAL A C 1
ATOM 692 O O . VAL A 1 87 ? 18.909 10.309 -17.395 1.00 83.88 87 VAL A O 1
ATOM 695 N N . ARG A 1 88 ? 21.032 9.704 -17.046 1.00 82.81 88 ARG A N 1
ATOM 696 C CA . ARG A 1 88 ? 20.753 8.260 -17.129 1.00 82.81 88 ARG A CA 1
ATOM 697 C C . ARG A 1 88 ? 19.839 7.782 -15.995 1.00 82.81 88 ARG A C 1
ATOM 699 O O . ARG A 1 88 ? 18.985 6.936 -16.237 1.00 82.81 88 ARG A O 1
ATOM 706 N N . ILE A 1 89 ? 20.014 8.311 -14.784 1.00 83.19 89 ILE A N 1
ATOM 707 C CA . ILE A 1 89 ? 19.194 7.974 -13.614 1.00 83.19 89 ILE A CA 1
ATOM 708 C C . ILE A 1 89 ? 17.802 8.590 -13.764 1.00 83.19 89 ILE A C 1
ATOM 710 O O . ILE A 1 89 ? 16.817 7.874 -13.608 1.00 83.19 89 ILE A O 1
ATOM 714 N N . GLN A 1 90 ? 17.712 9.857 -14.184 1.00 83.25 90 GLN A N 1
ATOM 715 C CA . GLN A 1 90 ? 16.429 10.519 -14.463 1.00 83.25 90 GLN A CA 1
ATOM 716 C C . GLN A 1 90 ? 15.582 9.740 -15.478 1.00 83.25 90 GLN A C 1
ATOM 718 O O . GLN A 1 90 ? 14.393 9.502 -15.257 1.00 83.25 90 GLN A O 1
ATOM 723 N N . LYS A 1 91 ? 16.198 9.285 -16.579 1.00 84.50 91 LYS A N 1
ATOM 724 C CA . LYS A 1 91 ? 15.517 8.461 -17.588 1.00 84.50 91 LYS A CA 1
ATOM 725 C C . LYS A 1 91 ? 14.992 7.155 -16.993 1.00 84.50 91 LYS A C 1
ATOM 727 O O . LYS A 1 91 ? 13.839 6.817 -17.229 1.00 84.50 91 LYS A O 1
ATOM 732 N N . LYS A 1 92 ? 15.793 6.458 -16.178 1.00 85.69 92 LYS A N 1
ATOM 733 C CA . LYS A 1 92 ? 15.364 5.219 -15.506 1.00 85.69 92 LYS A CA 1
ATOM 734 C C . LYS A 1 92 ? 14.214 5.450 -14.524 1.00 85.69 92 LYS A C 1
ATOM 736 O O . LYS A 1 92 ? 13.268 4.673 -14.527 1.00 85.69 92 LYS A O 1
ATOM 741 N N . LEU A 1 93 ? 14.264 6.516 -13.724 1.00 87.06 93 LEU A N 1
ATOM 742 C CA . LEU A 1 93 ? 13.178 6.878 -12.805 1.00 87.06 93 LEU A CA 1
ATOM 743 C C . LEU A 1 93 ? 11.896 7.250 -13.553 1.00 87.06 93 LEU A C 1
ATOM 745 O O . LEU A 1 93 ? 10.806 6.871 -13.136 1.00 87.06 93 LEU A O 1
ATOM 749 N N . THR A 1 94 ? 12.026 7.932 -14.692 1.00 88.88 94 THR A N 1
ATOM 750 C CA . THR A 1 94 ? 10.891 8.239 -15.569 1.00 88.88 94 THR A CA 1
ATOM 751 C C . THR A 1 94 ? 10.271 6.959 -16.124 1.00 88.88 94 THR A C 1
ATOM 753 O O . THR A 1 94 ? 9.059 6.789 -16.024 1.00 88.88 94 THR A O 1
ATOM 756 N N . SER A 1 95 ? 11.086 6.031 -16.634 1.00 89.62 95 SER A N 1
ATOM 757 C CA . SER A 1 95 ? 10.618 4.717 -17.086 1.00 89.62 95 SER A CA 1
ATOM 758 C C . SER A 1 95 ? 9.921 3.931 -15.975 1.00 89.62 95 SER A C 1
ATOM 760 O O . SER A 1 95 ? 8.856 3.362 -16.204 1.00 89.62 95 SER A O 1
ATOM 762 N N . LEU A 1 96 ? 10.496 3.916 -14.767 1.00 91.50 96 LEU A N 1
ATOM 763 C CA . LEU A 1 96 ? 9.931 3.215 -13.613 1.00 91.50 96 LEU A CA 1
ATOM 764 C C . LEU A 1 96 ? 8.601 3.835 -13.170 1.00 91.50 96 LEU A C 1
ATOM 766 O O . LEU A 1 96 ? 7.652 3.111 -12.895 1.00 91.50 96 LEU A O 1
ATOM 770 N N . SER A 1 97 ? 8.519 5.166 -13.160 1.00 92.69 97 SER A N 1
ATOM 771 C CA . SER A 1 97 ? 7.287 5.914 -12.898 1.00 92.69 97 SER A CA 1
ATOM 772 C C . SER A 1 97 ? 6.186 5.549 -13.894 1.00 92.69 97 SER A C 1
ATOM 774 O O . SER A 1 97 ? 5.076 5.221 -13.487 1.00 92.69 97 SER A O 1
ATOM 776 N N . THR A 1 98 ? 6.503 5.524 -15.192 1.00 93.19 98 THR A N 1
ATOM 777 C CA . THR A 1 98 ? 5.549 5.117 -16.229 1.00 93.19 98 THR A CA 1
ATOM 778 C C . THR A 1 98 ? 5.130 3.655 -16.081 1.00 93.19 98 THR A C 1
ATOM 780 O O . THR A 1 98 ? 3.954 3.347 -16.273 1.00 93.19 98 THR A O 1
ATOM 783 N N . LEU A 1 99 ? 6.047 2.749 -15.725 1.00 93.94 99 LEU A N 1
ATOM 784 C CA . LEU A 1 99 ? 5.705 1.344 -15.484 1.00 93.94 99 LEU A CA 1
ATOM 785 C C . LEU A 1 99 ? 4.768 1.198 -14.277 1.00 93.94 99 LEU A C 1
ATOM 787 O O . LEU A 1 99 ? 3.779 0.478 -14.369 1.00 93.94 99 LEU A O 1
ATOM 791 N N . TYR A 1 100 ? 5.050 1.909 -13.183 1.00 95.00 100 TYR A N 1
ATOM 792 C CA . TYR A 1 100 ? 4.239 1.914 -11.964 1.00 95.00 100 TYR A CA 1
ATOM 793 C C . TYR A 1 100 ? 2.818 2.420 -12.215 1.00 95.00 100 TYR A C 1
ATOM 795 O O . TYR A 1 100 ? 1.855 1.766 -11.823 1.00 95.00 100 TYR A O 1
ATOM 803 N N . GLU A 1 101 ? 2.683 3.537 -12.929 1.00 94.19 101 GLU A N 1
ATOM 804 C CA . GLU A 1 101 ? 1.390 4.084 -13.350 1.00 94.19 101 GLU A CA 1
ATOM 805 C C . GLU A 1 101 ? 0.607 3.070 -14.195 1.00 94.19 101 GLU A C 1
ATOM 807 O O . GLU A 1 101 ? -0.506 2.683 -13.841 1.00 94.19 101 GLU A O 1
ATOM 812 N N . SER A 1 102 ? 1.249 2.538 -15.239 1.00 93.88 102 SER A N 1
ATOM 813 C CA . SER A 1 102 ? 0.634 1.566 -16.152 1.00 93.88 102 SER A CA 1
ATOM 814 C C . SER A 1 102 ? 0.174 0.292 -15.444 1.00 93.88 102 SER A C 1
ATOM 816 O O . SER A 1 102 ? -0.834 -0.298 -15.821 1.00 93.88 102 SER A O 1
ATOM 818 N N . PHE A 1 103 ? 0.927 -0.153 -14.437 1.00 94.75 103 PHE A N 1
ATOM 819 C CA . PHE A 1 103 ? 0.635 -1.371 -13.694 1.00 94.75 103 PHE A CA 1
ATOM 820 C C . PHE A 1 103 ? -0.691 -1.269 -12.935 1.00 94.75 103 PHE A C 1
ATOM 822 O O . PHE A 1 103 ? -1.544 -2.140 -13.083 1.00 94.75 103 PHE A O 1
ATOM 829 N N . TYR A 1 104 ? -0.906 -0.182 -12.189 1.00 93.44 104 TYR A N 1
ATOM 830 C CA . TYR A 1 104 ? -2.131 -0.011 -11.402 1.00 93.44 104 TYR A CA 1
ATOM 831 C C . TYR A 1 104 ? -3.335 0.465 -12.227 1.00 93.44 104 TYR A C 1
ATOM 833 O O . TYR A 1 104 ? -4.472 0.166 -11.858 1.00 93.44 104 TYR A O 1
ATOM 841 N N . GLU A 1 105 ? -3.128 1.138 -13.364 1.00 91.31 105 GLU A N 1
ATOM 842 C CA . GLU A 1 105 ? -4.219 1.474 -14.294 1.00 91.31 105 GLU A CA 1
ATOM 843 C C . GLU A 1 105 ? -4.946 0.221 -14.809 1.00 91.31 105 GLU A C 1
ATOM 845 O O . GLU A 1 105 ? -6.180 0.209 -14.887 1.00 91.31 105 GLU A O 1
ATOM 850 N N . LEU A 1 106 ? -4.211 -0.870 -15.067 1.00 89.38 106 LEU A N 1
ATOM 851 C CA . LEU A 1 106 ? -4.784 -2.140 -15.530 1.00 89.38 106 LEU A CA 1
ATOM 852 C C . LEU A 1 106 ? -5.780 -2.753 -14.539 1.00 89.38 106 LEU A C 1
ATOM 854 O O . LEU A 1 106 ? -6.671 -3.498 -14.948 1.00 89.38 106 LEU A O 1
ATOM 858 N N . PHE A 1 107 ? -5.659 -2.466 -13.244 1.00 85.31 107 PHE A N 1
ATOM 859 C CA . PHE A 1 107 ? -6.461 -3.140 -12.220 1.00 85.31 107 PHE A CA 1
ATOM 860 C C . PHE A 1 107 ? -7.913 -2.687 -12.256 1.00 85.31 107 PHE A C 1
ATOM 862 O O . PHE A 1 107 ? -8.828 -3.506 -12.161 1.00 85.31 107 PHE A O 1
ATOM 869 N N . SER A 1 108 ? -8.117 -1.388 -12.494 1.00 69.62 108 SER A N 1
ATOM 870 C CA . SER A 1 108 ? -9.446 -0.794 -12.653 1.00 69.62 108 SER A CA 1
ATOM 871 C C . SER A 1 108 ? -10.231 -1.398 -13.826 1.00 69.62 108 SER A C 1
ATOM 873 O O . SER A 1 108 ? -11.458 -1.409 -13.804 1.00 69.62 108 SER A O 1
ATOM 875 N N . GLN A 1 109 ? -9.528 -1.947 -14.822 1.00 72.94 109 GLN A N 1
ATOM 876 C CA . GLN A 1 109 ? -10.107 -2.459 -16.064 1.00 72.94 109 GLN A CA 1
ATOM 877 C C . GLN A 1 109 ? -10.355 -3.976 -16.054 1.00 72.94 109 GLN A C 1
ATOM 879 O O . GLN A 1 109 ? -11.143 -4.460 -16.861 1.00 72.94 109 GLN A O 1
ATOM 884 N N . ASN A 1 110 ? -9.705 -4.733 -15.161 1.00 81.69 110 ASN A N 1
ATOM 885 C CA . ASN A 1 110 ? -9.640 -6.200 -15.249 1.00 81.69 110 ASN A CA 1
ATOM 886 C C . ASN A 1 110 ? -10.243 -6.951 -14.047 1.00 81.69 110 ASN A C 1
ATOM 888 O O . ASN A 1 110 ? -10.085 -8.166 -13.960 1.00 81.69 110 ASN A O 1
ATOM 892 N N . ASN A 1 111 ? -10.942 -6.272 -13.127 1.00 88.56 111 ASN A N 1
ATOM 893 C CA . ASN A 1 111 ? -11.493 -6.880 -11.900 1.00 88.56 111 ASN A CA 1
ATOM 894 C C . ASN A 1 111 ? -10.441 -7.669 -11.094 1.00 88.56 111 ASN A C 1
ATOM 896 O O . ASN A 1 111 ? -10.710 -8.759 -10.574 1.00 88.56 111 ASN A O 1
ATOM 900 N N . ILE A 1 112 ? -9.236 -7.107 -10.990 1.00 92.94 112 ILE A N 1
ATOM 901 C CA . ILE A 1 112 ? -8.114 -7.662 -10.230 1.00 92.94 112 ILE A CA 1
ATOM 902 C C . ILE A 1 112 ? -7.651 -6.674 -9.163 1.00 92.94 112 ILE A C 1
ATOM 904 O O . ILE A 1 112 ? -7.753 -5.461 -9.330 1.00 92.94 112 ILE A O 1
ATOM 908 N N . SER A 1 113 ? -7.111 -7.210 -8.075 1.00 94.88 113 SER A N 1
ATOM 909 C CA . SER A 1 113 ? -6.519 -6.452 -6.977 1.00 94.88 113 SER A CA 1
ATOM 910 C C . SER A 1 113 ? -5.185 -7.060 -6.551 1.00 94.88 113 SER A C 1
ATOM 912 O O . SER A 1 113 ? -4.939 -8.253 -6.714 1.00 94.88 113 SER A O 1
ATOM 914 N N . THR A 1 114 ? -4.321 -6.236 -5.978 1.00 95.75 114 THR A N 1
ATOM 915 C CA . THR A 1 114 ? -3.166 -6.641 -5.168 1.00 95.75 114 THR A CA 1
ATOM 916 C C . THR A 1 114 ? -3.399 -6.325 -3.694 1.00 95.75 114 THR A C 1
ATOM 918 O O . THR A 1 114 ? -4.351 -5.611 -3.352 1.00 95.75 114 THR A O 1
ATOM 921 N N . ARG A 1 115 ? -2.503 -6.803 -2.820 1.00 95.38 115 ARG A N 1
ATOM 922 C CA . ARG A 1 115 ? -2.514 -6.485 -1.386 1.00 95.38 115 ARG A CA 1
ATOM 923 C C . ARG A 1 115 ? -2.530 -4.972 -1.189 1.00 95.38 115 ARG A C 1
ATOM 925 O O . ARG A 1 115 ? -3.463 -4.450 -0.583 1.00 95.38 115 ARG A O 1
ATOM 932 N N . ALA A 1 116 ? -1.571 -4.255 -1.767 1.00 96.50 116 ALA A N 1
ATOM 933 C CA . ALA A 1 116 ? -1.480 -2.807 -1.626 1.00 96.50 116 ALA A CA 1
ATOM 934 C C . ALA A 1 116 ? -2.726 -2.088 -2.164 1.00 96.50 116 ALA A C 1
ATOM 936 O O . ALA A 1 116 ? -3.214 -1.142 -1.541 1.00 96.50 116 ALA A O 1
ATOM 937 N N . SER A 1 117 ? -3.295 -2.568 -3.277 1.00 95.25 117 SER A N 1
ATOM 938 C CA . SER A 1 117 ? -4.508 -1.968 -3.839 1.00 95.25 117 SER A CA 1
ATOM 939 C C . SER A 1 117 ? -5.728 -2.081 -2.924 1.00 95.25 117 SER A C 1
ATOM 941 O O . SER A 1 117 ? -6.504 -1.129 -2.826 1.00 95.25 117 SER A O 1
ATOM 943 N N . ARG A 1 118 ? -5.869 -3.202 -2.204 1.00 96.06 118 ARG A N 1
ATOM 944 C CA . ARG A 1 118 ? -6.951 -3.398 -1.233 1.00 96.06 118 ARG A CA 1
ATOM 945 C C . ARG A 1 118 ? -6.788 -2.471 -0.040 1.00 96.06 118 ARG A C 1
ATOM 947 O O . ARG A 1 118 ? -7.743 -1.791 0.320 1.00 96.06 118 ARG A O 1
ATOM 954 N N . TYR A 1 119 ? -5.577 -2.378 0.512 1.00 97.38 119 TYR A N 1
ATOM 955 C CA . TYR A 1 119 ? -5.274 -1.447 1.603 1.00 97.38 119 TYR A CA 1
ATOM 956 C C . TYR A 1 119 ? -5.619 -0.004 1.229 1.00 97.38 119 TYR A C 1
ATOM 958 O O . TYR A 1 119 ? -6.303 0.674 1.993 1.00 97.38 119 TYR A O 1
ATOM 966 N N . ARG A 1 120 ? -5.199 0.451 0.044 1.00 95.88 120 ARG A N 1
ATOM 967 C CA . ARG A 1 120 ? -5.467 1.816 -0.417 1.00 95.88 120 ARG A CA 1
ATOM 968 C C . ARG A 1 120 ? -6.956 2.076 -0.637 1.00 95.88 120 ARG A C 1
ATOM 970 O O . ARG A 1 120 ? -7.463 3.071 -0.135 1.00 95.88 120 ARG A O 1
ATOM 977 N N . LYS A 1 121 ? -7.671 1.165 -1.308 1.00 95.06 121 LYS A N 1
ATOM 978 C CA . LYS A 1 121 ? -9.128 1.276 -1.510 1.00 95.06 121 LYS A CA 1
ATOM 979 C C . LYS A 1 121 ? -9.887 1.313 -0.182 1.00 95.06 121 LYS A C 1
ATOM 981 O O . LYS A 1 121 ? -10.738 2.175 0.001 1.00 95.06 121 LYS A O 1
ATOM 986 N N . VAL A 1 122 ? -9.548 0.435 0.768 1.00 96.88 122 VAL A N 1
ATOM 987 C CA . VAL A 1 122 ? -10.136 0.487 2.117 1.00 96.88 122 VAL A CA 1
ATOM 988 C C . VAL A 1 122 ? -9.812 1.814 2.791 1.00 96.88 122 VAL A C 1
ATOM 990 O O . VAL A 1 122 ? -10.703 2.425 3.362 1.00 96.88 122 VAL A O 1
ATOM 993 N N . ALA A 1 123 ? -8.569 2.289 2.721 1.00 96.75 123 ALA A N 1
ATOM 994 C CA . ALA A 1 123 ? -8.187 3.566 3.312 1.00 96.75 123 ALA A CA 1
ATOM 995 C C . ALA A 1 123 ? -8.955 4.750 2.699 1.00 96.75 123 ALA A C 1
ATOM 997 O O . ALA A 1 123 ? -9.287 5.696 3.411 1.00 96.75 123 ALA A O 1
ATOM 998 N N . ASP A 1 124 ? -9.254 4.708 1.401 1.00 95.25 124 ASP A N 1
ATOM 999 C CA . ASP A 1 124 ? -10.025 5.736 0.700 1.00 95.25 124 ASP A CA 1
ATOM 1000 C C . ASP A 1 124 ? -11.521 5.708 1.033 1.00 95.25 124 ASP A C 1
ATOM 1002 O O . ASP A 1 124 ? -12.130 6.772 1.141 1.00 95.25 124 ASP A O 1
ATOM 1006 N N . ASP A 1 125 ? -12.085 4.527 1.289 1.00 95.81 125 ASP A N 1
ATOM 1007 C CA . ASP A 1 125 ? -13.513 4.328 1.557 1.00 95.81 125 ASP A CA 1
ATOM 1008 C C . ASP A 1 125 ? -13.844 3.957 3.012 1.00 95.81 125 ASP A C 1
ATOM 1010 O O . ASP A 1 125 ? -14.977 3.582 3.309 1.00 95.81 125 ASP A O 1
ATOM 1014 N N . ILE A 1 126 ? -12.894 4.079 3.940 1.00 94.25 126 ILE A N 1
ATOM 1015 C CA . ILE A 1 126 ? -13.029 3.616 5.333 1.00 94.25 126 ILE A CA 1
ATOM 1016 C C . ILE A 1 126 ? -14.267 4.180 6.049 1.00 94.25 126 ILE A C 1
ATOM 1018 O O . ILE A 1 126 ? -14.861 3.510 6.887 1.00 94.25 126 ILE A O 1
ATOM 1022 N N . GLU A 1 127 ? -14.704 5.389 5.690 1.00 91.88 127 GLU A N 1
ATOM 1023 C CA . GLU A 1 127 ? -15.898 6.027 6.261 1.00 91.88 127 GLU A CA 1
ATOM 1024 C C . GLU A 1 127 ? -17.207 5.317 5.875 1.00 91.88 127 GLU A C 1
ATOM 1026 O O . GLU A 1 127 ? -18.206 5.444 6.580 1.00 91.88 127 GLU A O 1
ATOM 1031 N N . LYS A 1 128 ? -17.206 4.555 4.774 1.00 93.12 128 LYS A N 1
ATOM 1032 C CA . LYS A 1 128 ? -18.353 3.774 4.286 1.00 93.12 128 LYS A CA 1
ATOM 1033 C C . LYS A 1 128 ? -18.409 2.371 4.892 1.00 93.12 128 LYS A C 1
ATOM 1035 O O . LYS A 1 128 ? -19.406 1.677 4.710 1.00 93.12 128 LYS A O 1
ATOM 1040 N N . VAL A 1 129 ? -17.347 1.934 5.570 1.00 90.75 129 VAL A N 1
ATOM 1041 C CA . VAL A 1 129 ? -17.273 0.598 6.165 1.00 90.75 129 VAL A CA 1
ATOM 1042 C C . VAL A 1 129 ? -18.181 0.546 7.392 1.00 90.75 129 VAL A C 1
ATOM 1044 O O . VAL A 1 129 ? -17.973 1.272 8.368 1.00 90.75 129 VAL A O 1
ATOM 1047 N N . ASP A 1 130 ? -19.160 -0.360 7.372 1.00 86.19 130 ASP A N 1
ATOM 1048 C CA . ASP A 1 130 ? -19.929 -0.678 8.573 1.00 86.19 130 ASP A CA 1
ATOM 1049 C C . ASP A 1 130 ? -19.074 -1.516 9.531 1.00 86.19 130 ASP A C 1
ATOM 1051 O O . ASP A 1 130 ? -18.750 -2.679 9.283 1.00 86.19 130 ASP A O 1
ATOM 1055 N N . LEU A 1 131 ? -18.690 -0.884 10.636 1.00 85.75 131 LEU A N 1
ATOM 1056 C CA . LEU A 1 131 ? -17.916 -1.485 11.718 1.00 85.75 131 LEU A CA 1
ATOM 1057 C C . LEU A 1 131 ? -18.724 -1.598 13.010 1.00 85.75 131 LEU A C 1
ATOM 1059 O O . LEU A 1 131 ? -18.198 -2.060 14.025 1.00 85.75 131 LEU A O 1
ATOM 1063 N N . ASP A 1 132 ? -19.994 -1.198 12.987 1.00 85.75 132 ASP A N 1
ATOM 1064 C CA . ASP A 1 132 ? -20.874 -1.247 14.152 1.00 85.75 132 ASP A CA 1
ATOM 1065 C C . ASP A 1 132 ? -21.362 -2.687 14.404 1.00 85.75 132 ASP A C 1
ATOM 1067 O O . ASP A 1 132 ? -21.793 -3.027 15.507 1.00 85.75 132 ASP A O 1
ATOM 1071 N N . ILE A 1 133 ? -21.156 -3.578 13.425 1.00 89.12 133 ILE A N 1
ATOM 1072 C CA . ILE A 1 133 ? -21.217 -5.037 13.586 1.00 89.12 133 ILE A CA 1
ATOM 1073 C C . ILE A 1 133 ? -20.302 -5.553 14.710 1.00 89.12 133 ILE A C 1
ATOM 1075 O O . ILE A 1 133 ? -20.563 -6.607 15.295 1.00 89.12 133 ILE A O 1
ATOM 1079 N N . PHE A 1 134 ? -19.227 -4.825 15.032 1.00 91.38 134 PHE A N 1
ATOM 1080 C CA . PHE A 1 134 ? -18.313 -5.178 16.104 1.00 91.38 134 PHE A CA 1
ATOM 1081 C C . PHE A 1 134 ? -18.704 -4.435 17.374 1.00 91.38 134 PHE A C 1
ATOM 1083 O O . PHE A 1 134 ? -18.643 -3.210 17.460 1.00 91.38 134 PHE A O 1
ATOM 1090 N N . LYS A 1 135 ? -19.000 -5.191 18.434 1.00 93.00 135 LYS A N 1
ATOM 1091 C CA . LYS A 1 135 ? -19.239 -4.605 19.760 1.00 93.00 135 LYS A CA 1
ATOM 1092 C C . LYS A 1 135 ? -18.024 -3.824 20.275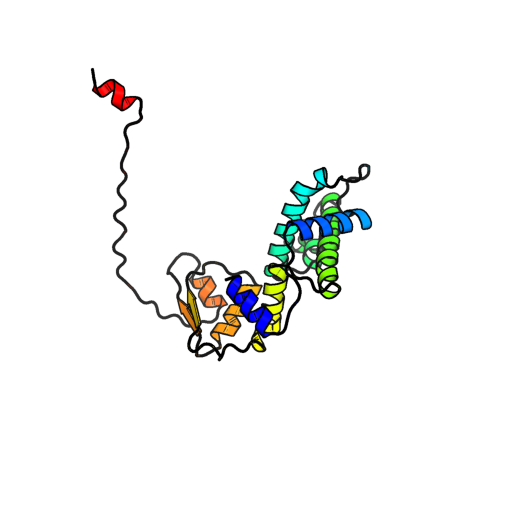 1.00 93.00 135 LYS A C 1
ATOM 1094 O O . LYS A 1 135 ? -18.184 -2.831 20.980 1.00 93.00 135 LYS A O 1
ATOM 1099 N N . LYS A 1 136 ? -16.817 -4.311 19.976 1.00 93.56 136 LYS A N 1
ATOM 1100 C CA . LYS A 1 136 ? -15.552 -3.679 20.349 1.00 93.56 136 LYS A CA 1
ATOM 1101 C C . LYS A 1 136 ? -14.454 -4.067 19.363 1.00 93.56 136 LYS A C 1
ATOM 1103 O O . LYS A 1 136 ? -14.359 -5.234 18.994 1.00 93.56 136 LYS A O 1
ATOM 1108 N N . ILE A 1 137 ? -13.613 -3.107 19.003 1.00 92.75 137 ILE A N 1
ATOM 1109 C CA . ILE A 1 137 ? -12.439 -3.267 18.146 1.00 92.75 137 ILE A CA 1
ATOM 1110 C C . ILE A 1 137 ? -11.205 -2.990 19.005 1.00 92.75 137 ILE A C 1
ATOM 1112 O O . ILE A 1 137 ? -11.123 -1.965 19.680 1.00 92.75 137 ILE A O 1
ATOM 1116 N N . LEU A 1 138 ? -10.255 -3.922 19.014 1.00 92.44 138 LEU A N 1
ATOM 1117 C CA . LEU A 1 138 ? -8.997 -3.795 19.746 1.00 92.44 138 LEU A CA 1
ATOM 1118 C C . LEU A 1 138 ? -7.842 -3.790 18.751 1.00 92.44 138 LEU A C 1
ATOM 1120 O O . LEU A 1 138 ? -7.658 -4.754 18.012 1.00 92.44 138 LEU A O 1
ATOM 1124 N N . ILE A 1 139 ? -7.059 -2.715 18.758 1.00 91.19 139 ILE A N 1
ATOM 1125 C CA . ILE A 1 139 ? -5.889 -2.547 17.896 1.00 91.19 139 ILE A CA 1
ATOM 1126 C C . ILE A 1 139 ? -4.651 -2.626 18.788 1.00 91.19 139 ILE A C 1
ATOM 1128 O O . ILE A 1 139 ? -4.436 -1.759 19.634 1.00 91.19 139 ILE A O 1
ATOM 1132 N N . VAL A 1 140 ? -3.867 -3.699 18.642 1.00 90.50 140 VAL A N 1
ATOM 1133 C CA . VAL A 1 140 ? -2.776 -4.061 19.562 1.00 90.50 140 VAL A CA 1
ATOM 1134 C C . VAL A 1 140 ? -1.520 -4.459 18.787 1.00 90.50 140 VAL A C 1
ATOM 1136 O O . VAL A 1 140 ? -1.617 -5.178 17.798 1.00 90.50 140 VAL A O 1
ATOM 1139 N N . GLY A 1 141 ? -0.343 -4.055 19.277 1.00 83.25 141 GLY A N 1
ATOM 1140 C CA . GLY A 1 141 ? 0.946 -4.593 18.814 1.00 83.25 141 GLY A CA 1
ATOM 1141 C C . GLY A 1 141 ? 1.545 -3.923 17.573 1.00 83.25 141 GLY A C 1
ATOM 1142 O O . GLY A 1 141 ? 2.354 -4.539 16.885 1.00 83.25 141 GLY A O 1
ATOM 1143 N N . PHE A 1 142 ? 1.166 -2.677 17.281 1.00 82.69 142 PHE A N 1
ATOM 1144 C CA . PHE A 1 142 ? 1.676 -1.928 16.128 1.00 82.69 142 PHE A CA 1
ATOM 1145 C C . PHE A 1 142 ? 2.761 -0.931 16.543 1.00 82.69 142 PHE A C 1
ATOM 1147 O O . PHE A 1 142 ? 2.601 -0.208 17.526 1.00 82.69 142 PHE A O 1
ATOM 1154 N N . PHE A 1 143 ? 3.841 -0.881 15.760 1.00 79.62 143 PHE A N 1
ATOM 1155 C CA . PHE A 1 143 ? 4.988 0.011 15.986 1.00 79.62 143 PHE A CA 1
ATOM 1156 C C . PHE A 1 143 ? 5.206 0.992 14.831 1.00 79.62 143 PHE A C 1
ATOM 1158 O O . PHE A 1 143 ? 5.561 2.146 15.054 1.00 79.62 143 PHE A O 1
ATOM 1165 N N . ALA A 1 144 ? 4.962 0.543 13.602 1.00 84.25 144 ALA A N 1
ATOM 1166 C CA . ALA A 1 144 ? 5.002 1.351 12.396 1.00 84.25 144 ALA A CA 1
ATOM 1167 C C . ALA A 1 144 ? 3.748 1.055 11.574 1.00 84.25 144 ALA A C 1
ATOM 1169 O O . ALA A 1 144 ? 3.282 -0.084 11.549 1.00 84.25 144 ALA A O 1
ATOM 1170 N N . LEU A 1 145 ? 3.204 2.093 10.947 1.00 90.19 145 LEU A N 1
ATOM 1171 C CA . LEU A 1 145 ? 2.036 2.012 10.081 1.00 90.19 145 LEU A CA 1
ATOM 1172 C C . LEU A 1 145 ? 2.406 2.602 8.732 1.00 90.19 145 LEU A C 1
ATOM 1174 O O . LEU A 1 145 ? 3.018 3.675 8.679 1.00 90.19 145 LEU A O 1
ATOM 1178 N N . THR A 1 146 ? 1.969 1.938 7.673 1.00 94.31 146 THR A N 1
ATOM 1179 C CA . THR A 1 146 ? 1.950 2.527 6.333 1.00 94.31 146 THR A CA 1
ATOM 1180 C C . THR A 1 146 ? 0.985 3.714 6.278 1.00 94.31 146 THR A C 1
ATOM 1182 O O . THR A 1 146 ? 0.089 3.833 7.123 1.00 94.31 146 THR A O 1
ATOM 1185 N N . GLN A 1 147 ? 1.101 4.605 5.284 1.00 95.00 147 GLN A N 1
ATOM 1186 C CA . GLN A 1 147 ? 0.130 5.704 5.144 1.00 95.00 147 GLN A CA 1
ATOM 1187 C C . GLN A 1 147 ? -1.319 5.208 5.001 1.00 95.00 147 GLN A C 1
ATOM 1189 O O . GLN A 1 147 ? -2.226 5.831 5.560 1.00 95.00 147 GLN A O 1
ATOM 1194 N N . SER A 1 148 ? -1.554 4.090 4.304 1.00 96.75 148 SER A N 1
ATOM 1195 C CA . SER A 1 148 ? -2.898 3.503 4.203 1.00 96.75 148 SER A CA 1
ATOM 1196 C C . SER A 1 148 ? -3.412 3.025 5.563 1.00 96.75 148 SER A C 1
ATOM 1198 O O . SER A 1 148 ? -4.517 3.386 5.963 1.00 96.75 148 SER A O 1
ATOM 1200 N N . GLU A 1 149 ? -2.608 2.268 6.316 1.00 95.12 149 GLU A N 1
ATOM 1201 C CA . GLU A 1 149 ? -2.985 1.803 7.661 1.00 95.12 149 GLU A CA 1
ATOM 1202 C C . GLU A 1 149 ? -3.222 2.963 8.618 1.00 95.12 149 GLU A C 1
ATOM 1204 O O . GLU A 1 149 ? -4.180 2.947 9.385 1.00 95.12 149 GLU A O 1
ATOM 1209 N N . ARG A 1 150 ? -2.388 3.999 8.539 1.00 92.88 150 ARG A N 1
ATOM 1210 C CA . ARG A 1 150 ? -2.553 5.211 9.330 1.00 92.88 150 ARG A CA 1
ATOM 1211 C C . ARG A 1 150 ? -3.911 5.857 9.071 1.00 92.88 150 ARG A C 1
ATOM 1213 O O . ARG A 1 150 ? -4.627 6.129 10.028 1.00 92.88 150 ARG A O 1
ATOM 1220 N N . LYS A 1 151 ? -4.287 6.062 7.805 1.00 94.31 151 LYS A N 1
ATOM 1221 C CA . LYS A 1 151 ? -5.588 6.643 7.434 1.00 94.31 151 LYS A CA 1
ATOM 1222 C C . LYS A 1 151 ? -6.753 5.794 7.955 1.00 94.31 151 LYS A C 1
ATOM 1224 O O . LYS A 1 151 ? -7.730 6.338 8.467 1.00 94.31 151 LYS A O 1
ATOM 1229 N N . ILE A 1 152 ? -6.624 4.468 7.888 1.00 94.81 152 ILE A N 1
ATOM 1230 C CA . ILE A 1 152 ? -7.611 3.535 8.447 1.00 94.81 152 ILE A CA 1
ATOM 1231 C C . ILE A 1 152 ? -7.698 3.698 9.970 1.00 94.81 152 ILE A C 1
ATOM 1233 O O . ILE A 1 152 ? -8.787 3.856 10.516 1.00 94.81 152 ILE A O 1
ATOM 1237 N N . PHE A 1 153 ? -6.564 3.700 10.669 1.00 93.06 153 PHE A N 1
ATOM 1238 C CA . PHE A 1 153 ? -6.519 3.736 12.131 1.00 93.06 153 PHE A CA 1
ATOM 1239 C C . PHE A 1 153 ? -6.986 5.083 12.686 1.00 93.06 153 PHE A C 1
ATOM 1241 O O . PHE A 1 153 ? -7.723 5.104 13.667 1.00 93.06 153 PHE A O 1
ATOM 1248 N N . GLU A 1 154 ? -6.639 6.197 12.039 1.00 90.81 154 GLU A N 1
ATOM 1249 C CA . GLU A 1 154 ? -7.151 7.528 12.389 1.00 90.81 154 GLU A CA 1
ATOM 1250 C C . GLU A 1 154 ? -8.686 7.573 12.332 1.00 90.81 154 GLU A C 1
ATOM 1252 O O . GLU A 1 154 ? -9.323 8.184 13.188 1.00 90.81 154 GLU A O 1
ATOM 1257 N N . GLN A 1 155 ? -9.305 6.894 11.363 1.00 90.88 155 GLN A N 1
ATOM 1258 C CA . GLN A 1 155 ? -10.764 6.822 11.258 1.00 90.88 155 GLN A CA 1
ATOM 1259 C C . GLN A 1 155 ? -11.372 5.850 12.275 1.00 90.88 155 GLN A C 1
ATOM 1261 O O . GLN A 1 155 ? -12.388 6.165 12.895 1.00 90.88 155 GLN A O 1
ATOM 1266 N N . LEU A 1 156 ? -10.718 4.713 12.533 1.00 90.69 156 LEU A N 1
ATOM 1267 C CA . LEU A 1 156 ? -11.118 3.786 13.596 1.00 90.69 156 LEU A CA 1
ATOM 1268 C C . LEU A 1 156 ? -11.085 4.448 14.975 1.00 90.69 156 LEU A C 1
ATOM 1270 O O . LEU A 1 156 ? -11.978 4.202 15.784 1.00 90.69 156 LEU A O 1
ATOM 1274 N N . GLY A 1 157 ? -10.103 5.312 15.240 1.00 88.50 157 GLY A N 1
ATOM 1275 C CA . GLY A 1 157 ? -9.970 6.011 16.517 1.00 88.50 157 GLY A CA 1
ATOM 1276 C C . GLY A 1 157 ? -11.053 7.040 16.808 1.00 88.50 157 GLY A C 1
ATOM 1277 O O . GLY A 1 157 ? -11.272 7.363 17.970 1.00 88.50 157 GLY A O 1
ATOM 1278 N N . LYS 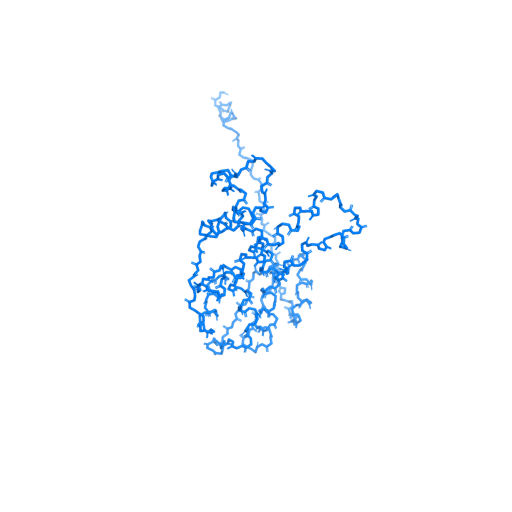A 1 158 ? -11.800 7.488 15.794 1.00 87.88 158 LYS A N 1
ATOM 1279 C CA . LYS A 1 158 ? -12.979 8.344 15.993 1.00 87.88 158 LYS A CA 1
ATOM 1280 C C . LYS A 1 158 ? -14.203 7.567 16.483 1.00 87.88 158 LYS A C 1
ATOM 1282 O O . LYS A 1 158 ? -15.184 8.184 16.893 1.00 87.88 158 LYS A O 1
ATOM 1287 N N . LYS A 1 159 ? -14.193 6.230 16.412 1.00 87.50 159 LYS A N 1
ATOM 1288 C CA . LYS A 1 159 ? -15.321 5.395 16.836 1.00 87.50 159 LYS A CA 1
ATOM 1289 C C . LYS A 1 159 ? -15.224 5.035 18.318 1.00 87.50 159 LYS A C 1
ATOM 1291 O O . LYS A 1 159 ? -14.193 4.584 18.807 1.00 87.50 159 LYS A O 1
ATOM 1296 N N . ASN A 1 160 ? -16.360 5.119 19.009 1.00 86.69 160 ASN A N 1
ATOM 1297 C CA . ASN A 1 160 ? -16.466 4.835 20.447 1.00 86.69 160 ASN A CA 1
ATOM 1298 C C . ASN A 1 160 ? -16.227 3.357 20.812 1.00 86.69 160 ASN A C 1
ATOM 1300 O O . ASN A 1 160 ? -15.986 3.042 21.976 1.00 86.69 160 ASN A O 1
ATOM 1304 N N . ASN A 1 161 ? -16.335 2.438 19.847 1.00 90.81 161 ASN A N 1
ATOM 1305 C CA . ASN A 1 161 ? -16.115 1.006 20.053 1.00 90.81 161 ASN A CA 1
ATOM 1306 C C . ASN A 1 161 ? -14.659 0.574 19.800 1.00 90.81 161 ASN A C 1
ATOM 1308 O O . ASN A 1 161 ? -14.361 -0.607 19.973 1.00 90.81 161 ASN A O 1
ATOM 1312 N N . THR A 1 162 ? -13.750 1.483 19.441 1.00 92.19 162 THR A N 1
ATOM 1313 C CA . THR A 1 162 ? -12.338 1.170 19.178 1.00 92.19 162 THR A CA 1
ATOM 1314 C C . THR A 1 162 ? -11.471 1.472 20.398 1.00 92.19 162 THR A C 1
ATOM 1316 O O . THR A 1 162 ? -11.648 2.475 21.083 1.00 92.19 162 THR A O 1
ATOM 1319 N N . SER A 1 163 ? -10.499 0.613 20.697 1.00 90.94 163 SER A N 1
ATOM 1320 C CA . SER A 1 163 ? -9.448 0.909 21.673 1.00 90.94 163 SER A CA 1
ATOM 1321 C C . SER A 1 163 ? -8.081 0.506 21.134 1.00 90.94 163 SER A C 1
ATOM 1323 O O . SER A 1 163 ? -7.918 -0.591 20.595 1.00 90.94 163 SER A O 1
ATOM 1325 N N . PHE A 1 164 ? -7.097 1.379 21.330 1.00 90.69 164 PHE A N 1
ATOM 1326 C CA . PHE A 1 164 ? -5.705 1.112 20.988 1.00 90.69 164 PHE A CA 1
ATOM 1327 C C . PHE A 1 164 ? -4.926 0.682 22.225 1.00 90.69 164 PHE A C 1
ATOM 1329 O O . PHE A 1 164 ? -5.092 1.249 23.305 1.00 90.69 164 PHE A O 1
ATOM 1336 N N . VAL A 1 165 ? -4.062 -0.314 22.057 1.00 89.50 165 VAL A N 1
ATOM 1337 C CA . VAL A 1 165 ? -3.125 -0.764 23.083 1.00 89.50 165 VAL A CA 1
ATOM 1338 C C . VAL A 1 165 ? -1.719 -0.677 22.513 1.00 89.50 165 VAL A C 1
ATOM 1340 O O . VAL A 1 165 ? -1.356 -1.402 21.583 1.00 89.50 165 VAL A O 1
ATOM 1343 N N . PHE A 1 166 ? -0.933 0.215 23.103 1.00 86.69 166 PHE A N 1
ATOM 1344 C CA . PHE A 1 166 ? 0.446 0.471 22.721 1.00 86.69 166 PHE A CA 1
ATOM 1345 C C . PHE A 1 166 ? 1.401 -0.109 23.760 1.00 86.69 166 PHE A C 1
ATOM 1347 O O . PHE A 1 166 ? 1.132 -0.067 24.961 1.00 86.69 166 PHE A O 1
ATOM 1354 N N . GLN A 1 167 ? 2.538 -0.623 23.297 1.00 84.94 167 GLN A N 1
ATOM 1355 C CA . GLN A 1 167 ? 3.650 -0.968 24.172 1.00 84.94 167 GLN A CA 1
ATOM 1356 C C . GLN A 1 167 ? 4.586 0.236 24.272 1.00 84.94 167 GLN A C 1
ATOM 1358 O O . GLN A 1 167 ? 5.014 0.771 23.249 1.00 84.94 167 GLN A O 1
ATOM 1363 N N . LYS A 1 168 ? 4.917 0.655 25.499 1.00 82.69 168 LYS A N 1
ATOM 1364 C CA . LYS A 1 168 ? 5.881 1.737 25.720 1.00 82.69 168 LYS A CA 1
ATOM 1365 C C . LYS A 1 168 ? 7.242 1.340 25.148 1.00 82.69 168 LYS A C 1
ATOM 1367 O O . LYS A 1 168 ? 7.773 0.283 25.484 1.00 82.69 168 LYS A O 1
ATOM 1372 N N . GLY A 1 169 ? 7.798 2.190 24.294 1.00 82.50 169 GLY A N 1
ATOM 1373 C CA . GLY A 1 169 ? 9.067 1.947 23.622 1.00 82.50 169 GLY A CA 1
ATOM 1374 C C . GLY A 1 169 ? 9.448 3.100 22.692 1.00 82.50 169 GLY A C 1
ATOM 1375 O O . GLY A 1 169 ? 8.644 4.010 22.488 1.00 82.50 169 GLY A O 1
ATOM 1376 N N . PRO A 1 170 ? 10.666 3.082 22.126 1.00 81.94 170 PRO A N 1
ATOM 1377 C CA . PRO A 1 170 ? 11.144 4.153 21.258 1.00 81.94 170 PRO A CA 1
ATOM 1378 C C . PRO A 1 170 ? 10.210 4.397 20.066 1.00 81.94 170 PRO A C 1
ATOM 1380 O O . PRO A 1 170 ? 9.868 3.467 19.340 1.00 81.94 170 PRO A O 1
ATOM 1383 N N . GLY A 1 171 ? 9.828 5.657 19.846 1.00 80.44 171 GLY A N 1
ATOM 1384 C CA . GLY A 1 171 ? 9.017 6.074 18.697 1.00 80.44 171 GLY A CA 1
ATOM 1385 C C . GLY A 1 171 ? 7.503 5.994 18.912 1.00 80.44 171 GLY A C 1
ATOM 1386 O O . GLY A 1 171 ? 6.754 6.475 18.058 1.00 80.44 171 GLY A O 1
ATOM 1387 N N . ILE A 1 172 ? 7.039 5.469 20.053 1.00 84.25 172 ILE A N 1
ATOM 1388 C CA . ILE A 1 172 ? 5.605 5.340 20.330 1.00 84.25 172 ILE A CA 1
ATOM 1389 C C . ILE A 1 172 ? 4.925 6.702 20.501 1.00 84.25 172 ILE A C 1
ATOM 1391 O O . ILE A 1 172 ? 3.794 6.883 20.064 1.00 84.25 172 ILE A O 1
ATOM 1395 N N . GLU A 1 173 ? 5.624 7.701 21.043 1.00 83.12 173 GLU A N 1
ATOM 1396 C CA . GLU A 1 173 ? 5.093 9.054 21.231 1.00 83.12 173 GLU A CA 1
ATOM 1397 C C . GLU A 1 173 ? 4.788 9.724 19.882 1.00 83.12 173 GLU A C 1
ATOM 1399 O O . GLU A 1 173 ? 3.784 10.426 19.724 1.00 83.12 173 GLU A O 1
ATOM 1404 N N . SER A 1 174 ? 5.626 9.466 18.870 1.00 84.00 174 SER A N 1
ATOM 1405 C CA . SER A 1 174 ? 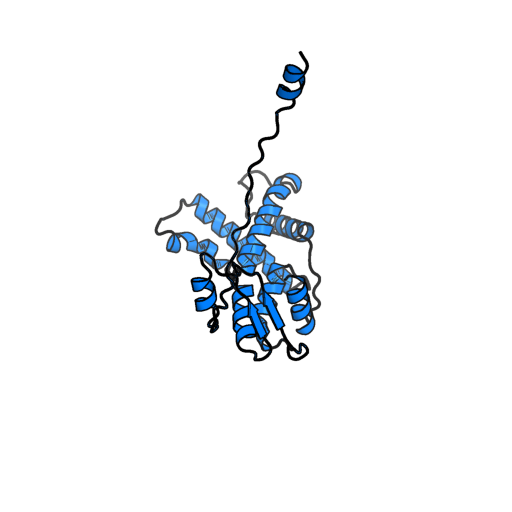5.383 9.960 17.512 1.00 84.00 174 SER A CA 1
ATOM 1406 C C . SER A 1 174 ? 4.183 9.265 16.869 1.00 84.00 174 SER A C 1
ATOM 1408 O O . SER A 1 174 ? 3.410 9.910 16.163 1.00 84.00 174 SER A O 1
ATOM 1410 N N . LEU A 1 175 ? 3.993 7.971 17.131 1.00 83.50 175 LEU A N 1
ATOM 1411 C CA . LEU A 1 175 ? 2.839 7.227 16.631 1.00 83.50 175 LEU A CA 1
ATOM 1412 C C . LEU A 1 175 ? 1.535 7.719 17.278 1.00 83.50 175 LEU A C 1
ATOM 1414 O O . LEU A 1 175 ? 0.578 8.018 16.567 1.00 83.50 175 LEU A O 1
ATOM 1418 N N . ILE A 1 176 ? 1.518 7.863 18.606 1.00 84.88 176 ILE A N 1
ATOM 1419 C CA . ILE A 1 176 ? 0.357 8.332 19.379 1.00 84.88 176 ILE A CA 1
ATOM 1420 C C . ILE A 1 176 ? -0.066 9.733 18.927 1.00 84.88 176 ILE A C 1
ATOM 1422 O O . ILE A 1 176 ? -1.238 9.958 18.629 1.00 84.88 176 ILE A O 1
ATOM 1426 N N . SER A 1 177 ? 0.892 10.658 18.804 1.00 83.75 177 SER A N 1
ATOM 1427 C CA . SER A 1 177 ? 0.606 12.025 18.348 1.00 83.75 177 SER A CA 1
ATOM 1428 C C . SER A 1 177 ? 0.035 12.069 16.930 1.00 83.75 177 SER A C 1
ATOM 1430 O O . SER A 1 177 ? -0.890 12.833 16.673 1.00 83.75 177 SER A O 1
ATOM 1432 N N . ARG A 1 178 ? 0.523 11.221 16.016 1.00 80.38 178 ARG A N 1
ATOM 1433 C CA . ARG A 1 178 ? -0.004 11.128 14.643 1.00 80.38 178 ARG A CA 1
ATOM 1434 C C . ARG A 1 178 ? -1.420 10.564 14.576 1.00 80.38 178 ARG A C 1
ATOM 1436 O O . ARG A 1 178 ? -2.170 10.975 13.697 1.00 80.38 178 ARG A O 1
ATOM 1443 N N . LEU A 1 179 ? -1.776 9.640 15.468 1.00 81.94 179 LEU A N 1
ATOM 1444 C CA . LEU A 1 179 ? -3.109 9.031 15.521 1.00 81.94 179 LEU A CA 1
ATOM 1445 C C . LEU A 1 179 ? -4.149 9.912 16.232 1.00 81.94 179 LEU A C 1
ATOM 1447 O O . LEU A 1 179 ? -5.336 9.617 16.135 1.00 81.94 179 LEU A O 1
ATOM 1451 N N . HIS A 1 180 ? -3.725 10.993 16.900 1.00 80.56 180 HIS A N 1
ATOM 1452 C CA . HIS A 1 180 ? -4.591 11.895 17.671 1.00 80.56 180 HIS A CA 1
ATOM 1453 C C . HIS A 1 180 ? -5.421 11.162 18.744 1.00 80.56 180 HIS A C 1
ATOM 1455 O O . HIS A 1 180 ? -6.596 11.461 18.944 1.00 80.56 180 HIS A O 1
ATOM 1461 N N . VAL A 1 181 ? -4.812 10.179 19.416 1.00 79.50 181 VAL A N 1
ATOM 1462 C CA . VAL A 1 181 ? -5.458 9.376 20.466 1.00 79.50 181 VAL A CA 1
ATOM 1463 C C . VAL A 1 181 ? -4.920 9.786 21.834 1.00 79.50 181 VAL A C 1
ATOM 1465 O O . VAL A 1 181 ? -3.706 9.853 22.026 1.00 79.50 181 VAL A O 1
ATOM 1468 N N . ASP A 1 182 ? -5.818 9.994 22.796 1.00 78.00 182 ASP A N 1
ATOM 1469 C CA . ASP A 1 182 ? -5.451 10.172 24.201 1.00 78.00 182 ASP A CA 1
ATOM 1470 C C . ASP A 1 182 ? -5.107 8.815 24.830 1.00 78.00 182 ASP A C 1
ATOM 1472 O O . ASP A 1 182 ? -5.899 7.870 24.784 1.00 78.00 182 ASP A O 1
ATOM 1476 N N . VAL A 1 183 ? -3.914 8.704 25.420 1.00 79.94 183 VAL A N 1
ATOM 1477 C CA . VAL A 1 183 ? -3.403 7.444 25.977 1.00 79.94 183 VAL A CA 1
ATOM 1478 C C . VAL A 1 183 ? -3.191 7.575 27.480 1.00 79.94 183 VAL A C 1
ATOM 1480 O O . VAL A 1 183 ? -2.477 8.456 27.950 1.00 79.94 183 VAL A O 1
ATOM 1483 N N . GLU A 1 184 ? -3.784 6.653 28.235 1.00 82.00 184 GLU A N 1
ATOM 1484 C CA . GLU A 1 184 ? -3.502 6.462 29.656 1.00 82.00 184 GLU A CA 1
ATOM 1485 C C . GLU A 1 184 ? -2.332 5.477 29.807 1.00 82.00 184 GLU A C 1
ATOM 1487 O O . GLU A 1 184 ? -2.425 4.317 29.394 1.00 82.00 184 GLU A O 1
ATOM 1492 N N . GLU A 1 185 ? -1.222 5.917 30.406 1.00 79.31 185 GLU A N 1
ATOM 1493 C CA . GLU A 1 185 ? -0.105 5.019 30.702 1.00 79.31 185 GLU A CA 1
ATOM 1494 C C . GLU A 1 185 ? -0.454 4.124 31.899 1.00 79.31 185 GLU A C 1
ATOM 1496 O O . GLU A 1 185 ? -0.511 4.575 33.043 1.00 79.31 185 GLU A O 1
ATOM 1501 N N . LYS A 1 186 ? -0.654 2.827 31.646 1.00 76.94 186 LYS A N 1
ATOM 1502 C CA . LYS A 1 186 ? -0.810 1.824 32.705 1.00 76.94 186 LYS A CA 1
ATOM 1503 C C . LYS A 1 186 ? 0.533 1.179 33.006 1.00 76.94 186 LYS A C 1
ATOM 1505 O O . LYS A 1 186 ? 0.966 0.260 32.314 1.00 76.94 186 LYS A O 1
ATOM 1510 N N . GLY A 1 187 ? 1.193 1.684 34.044 1.00 61.41 187 GLY A N 1
ATOM 1511 C CA . GLY A 1 187 ? 2.436 1.119 34.551 1.00 61.41 187 GLY A CA 1
ATOM 1512 C C . GLY A 1 187 ? 2.202 -0.255 35.178 1.00 61.41 187 GLY A C 1
ATOM 1513 O O . GLY A 1 187 ? 1.484 -0.378 36.167 1.00 61.41 187 GLY A O 1
ATOM 1514 N N . ALA A 1 188 ? 2.837 -1.282 34.624 1.00 59.91 188 ALA A N 1
ATOM 1515 C CA . ALA A 1 188 ? 3.175 -2.483 35.373 1.00 59.91 188 ALA A CA 1
ATOM 1516 C C . ALA A 1 188 ? 4.663 -2.392 35.725 1.00 59.91 188 ALA A C 1
ATOM 1518 O O . ALA A 1 188 ? 5.469 -2.045 34.860 1.00 59.91 188 ALA A O 1
ATOM 1519 N N . GLU A 1 189 ? 5.040 -2.705 36.968 1.00 57.62 189 GLU A N 1
ATOM 1520 C CA . GLU A 1 189 ? 6.445 -2.958 37.292 1.00 57.62 189 GLU A CA 1
ATOM 1521 C C . GLU A 1 189 ? 6.932 -4.109 36.406 1.00 57.62 189 GLU A C 1
ATOM 1523 O O . GLU A 1 189 ? 6.612 -5.279 36.633 1.00 57.62 189 GLU A O 1
ATOM 1528 N N . MET A 1 190 ? 7.681 -3.782 35.353 1.00 58.44 190 MET A N 1
ATOM 1529 C CA . MET A 1 190 ? 8.373 -4.786 34.563 1.00 58.44 190 MET A CA 1
ATOM 1530 C C . MET A 1 190 ? 9.469 -5.372 35.447 1.00 58.44 190 MET A C 1
ATOM 1532 O O . MET A 1 190 ? 10.551 -4.799 35.573 1.00 58.44 190 MET A O 1
ATOM 1536 N N . LYS A 1 191 ? 9.205 -6.534 36.053 1.00 64.94 191 LYS A N 1
ATOM 1537 C CA . LYS A 1 191 ? 10.292 -7.412 36.486 1.00 64.94 191 LYS A CA 1
ATOM 1538 C C . LYS A 1 191 ? 11.130 -7.690 35.244 1.00 64.94 191 LYS A C 1
ATOM 1540 O O . LYS A 1 191 ? 10.625 -8.279 34.288 1.00 64.94 191 LYS A O 1
ATOM 1545 N N . GLY A 1 192 ? 12.366 -7.193 35.233 1.00 65.44 192 GLY A N 1
ATOM 1546 C CA . GLY A 1 192 ? 13.300 -7.467 34.150 1.00 65.44 192 GLY A CA 1
ATOM 1547 C C . GLY A 1 192 ? 13.356 -8.971 33.907 1.00 65.44 192 GLY A C 1
ATOM 1548 O O . GLY A 1 192 ? 13.361 -9.748 34.863 1.00 65.44 192 GLY A O 1
ATOM 1549 N N . ALA A 1 193 ? 13.337 -9.381 32.639 1.00 74.94 193 ALA A N 1
ATOM 1550 C CA . ALA A 1 193 ? 13.542 -10.783 32.315 1.00 74.94 193 ALA A CA 1
ATOM 1551 C C . ALA A 1 193 ? 14.898 -11.211 32.890 1.00 74.94 193 ALA A C 1
ATOM 1553 O O . ALA A 1 193 ? 15.900 -10.519 32.698 1.00 74.94 193 ALA A O 1
ATOM 1554 N N . GLU A 1 194 ? 14.928 -12.327 33.612 1.00 80.75 194 GLU A N 1
ATOM 1555 C CA . GLU A 1 194 ? 16.177 -12.895 34.101 1.00 80.75 194 GLU A CA 1
ATOM 1556 C C . GLU A 1 194 ? 16.913 -13.503 32.900 1.00 80.75 194 GLU A C 1
ATOM 1558 O O . GLU A 1 194 ? 16.647 -14.626 32.471 1.00 80.75 194 GLU A O 1
ATOM 1563 N N . VAL A 1 195 ? 17.772 -12.698 32.269 1.00 81.06 195 VAL A N 1
ATOM 1564 C CA . VAL A 1 195 ? 18.579 -13.125 31.125 1.00 81.06 195 VAL A CA 1
ATOM 1565 C C . VAL A 1 195 ? 19.836 -13.793 31.658 1.00 81.06 195 VAL A C 1
ATOM 1567 O O . VAL A 1 195 ? 20.761 -13.128 32.121 1.00 81.06 195 VAL A O 1
ATOM 1570 N N . ASN A 1 196 ? 19.874 -15.116 31.561 1.00 85.88 196 ASN A N 1
ATOM 1571 C CA . ASN A 1 196 ? 21.042 -15.907 31.911 1.00 85.88 196 ASN A CA 1
ATOM 1572 C C . ASN A 1 196 ? 21.816 -16.281 30.643 1.00 85.88 196 ASN A C 1
ATOM 1574 O O . ASN A 1 196 ? 21.276 -16.905 29.729 1.00 85.88 196 ASN A O 1
ATOM 1578 N N . PHE A 1 197 ? 23.095 -15.912 30.592 1.00 79.56 197 PHE A N 1
ATOM 1579 C CA . PHE A 1 197 ? 24.005 -16.362 29.543 1.00 79.56 197 PHE A CA 1
ATOM 1580 C C . PHE A 1 197 ? 24.639 -17.683 29.967 1.00 79.56 197 PHE A C 1
ATOM 1582 O O . PHE A 1 197 ? 25.448 -17.725 30.892 1.00 79.56 197 PHE A O 1
ATOM 1589 N N . TYR A 1 198 ? 24.295 -18.759 29.266 1.00 82.31 198 TYR A N 1
ATOM 1590 C CA . TYR A 1 198 ? 24.934 -20.055 29.448 1.00 82.31 198 TYR A CA 1
ATOM 1591 C C . TYR A 1 198 ? 25.941 -20.276 28.325 1.00 82.31 198 TYR A C 1
ATOM 1593 O O . TYR A 1 198 ? 25.594 -20.253 27.144 1.00 82.31 198 TYR A O 1
ATOM 1601 N N . LYS A 1 199 ? 27.204 -20.495 28.692 1.00 80.69 199 LYS A N 1
ATOM 1602 C CA . LYS A 1 199 ? 28.228 -20.947 27.754 1.00 80.69 199 LYS A CA 1
ATOM 1603 C C . LYS A 1 199 ? 28.140 -22.470 27.659 1.00 80.69 199 LYS A C 1
ATOM 1605 O O . LYS A 1 199 ? 28.464 -23.153 28.626 1.00 80.69 199 LYS A O 1
ATOM 1610 N N . ALA A 1 200 ? 27.707 -22.992 26.515 1.00 75.44 200 ALA A N 1
ATOM 1611 C CA . ALA A 1 200 ? 27.879 -24.409 26.207 1.00 75.44 200 ALA A CA 1
ATOM 1612 C C . ALA A 1 200 ? 29.365 -24.691 25.922 1.00 75.44 200 ALA A C 1
ATOM 1614 O O . ALA A 1 200 ? 30.056 -23.838 25.352 1.00 75.44 200 ALA A O 1
ATOM 1615 N N . MET A 1 201 ? 29.870 -25.858 26.332 1.00 71.94 201 MET A N 1
ATOM 1616 C CA . MET A 1 201 ? 31.168 -26.330 25.842 1.00 71.94 201 MET A CA 1
ATOM 1617 C C . MET A 1 201 ? 31.066 -26.571 24.334 1.00 71.94 201 MET A C 1
ATOM 1619 O O . MET A 1 201 ? 30.023 -27.003 23.844 1.00 71.94 201 MET A O 1
ATOM 1623 N N . ASP A 1 202 ? 32.129 -26.255 23.594 1.00 75.94 202 A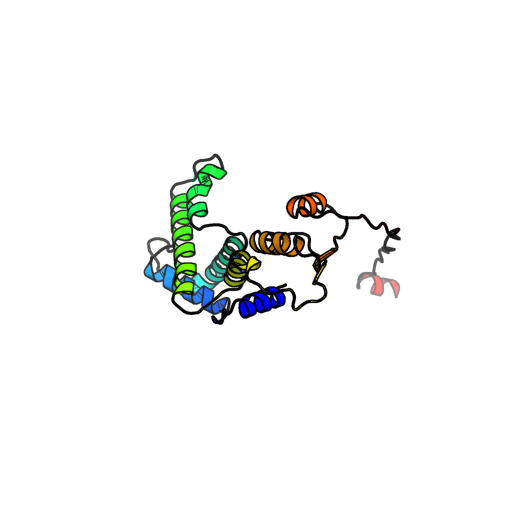SP A N 1
ATOM 1624 C CA . ASP A 1 202 ? 32.216 -26.733 22.219 1.00 75.94 202 ASP A CA 1
ATOM 1625 C C . ASP A 1 202 ? 32.423 -28.260 22.226 1.00 75.94 202 ASP A C 1
ATOM 1627 O O . ASP A 1 202 ? 32.880 -28.846 23.213 1.00 75.94 202 ASP A O 1
ATOM 1631 N N . VAL A 1 203 ? 32.080 -28.909 21.115 1.00 63.06 203 VAL A N 1
ATOM 1632 C CA . VAL A 1 203 ? 32.196 -30.370 20.956 1.00 63.06 203 VAL A CA 1
ATOM 1633 C C . VAL A 1 203 ? 33.655 -30.847 21.108 1.00 63.06 203 VAL A C 1
ATOM 1635 O O . VAL A 1 203 ? 33.905 -32.014 21.402 1.00 63.06 203 VAL A O 1
ATOM 1638 N N . HIS A 1 204 ? 34.641 -29.957 20.944 1.00 63.72 204 HIS A N 1
ATOM 1639 C CA . HIS A 1 204 ? 36.055 -30.270 21.146 1.00 63.72 204 HIS A CA 1
ATOM 1640 C C . HIS A 1 204 ? 36.433 -30.301 22.641 1.00 63.72 204 HIS A C 1
ATOM 1642 O O . HIS A 1 204 ? 37.253 -31.126 23.037 1.00 63.72 204 HIS A O 1
ATOM 1648 N N . GLY A 1 205 ? 35.807 -29.479 23.485 1.00 60.94 205 GLY A N 1
ATOM 1649 C CA . GLY A 1 205 ? 36.024 -29.401 24.931 1.00 60.94 205 GLY A CA 1
ATOM 1650 C C . GLY A 1 205 ? 35.490 -30.605 25.708 1.00 60.94 205 GLY A C 1
ATOM 1651 O O . GLY A 1 205 ? 36.104 -30.997 26.699 1.00 60.94 205 GLY A O 1
ATOM 1652 N N . GLU A 1 206 ? 34.413 -31.243 25.239 1.00 59.97 206 GLU A N 1
ATOM 1653 C CA . GLU A 1 206 ? 33.886 -32.476 25.852 1.00 59.97 206 GLU A CA 1
ATOM 1654 C C . GLU A 1 206 ? 34.843 -33.668 25.695 1.00 59.97 206 GLU A C 1
ATOM 1656 O O . GLU A 1 206 ? 34.976 -34.478 26.610 1.00 59.97 206 GLU A O 1
ATOM 1661 N N . ILE A 1 207 ? 35.565 -33.755 24.572 1.00 60.16 207 ILE A N 1
ATOM 1662 C CA . ILE A 1 207 ? 36.511 -34.853 24.313 1.00 60.16 207 ILE A CA 1
ATOM 1663 C C . ILE A 1 207 ? 37.779 -34.712 25.172 1.00 60.16 207 ILE A C 1
ATOM 1665 O O . ILE A 1 207 ? 38.337 -35.714 25.615 1.00 60.16 207 ILE A O 1
ATOM 1669 N N . PHE A 1 208 ? 38.225 -33.485 25.459 1.00 55.78 208 PHE A N 1
ATOM 1670 C CA . PHE A 1 208 ? 39.411 -33.251 26.294 1.00 55.78 208 PHE A CA 1
ATOM 1671 C C . PHE A 1 208 ? 39.171 -33.456 27.798 1.00 55.78 208 PHE A C 1
ATOM 1673 O O . PHE A 1 208 ? 40.139 -33.642 28.528 1.00 55.78 208 PHE A O 1
ATOM 1680 N N . ALA A 1 209 ? 37.919 -33.461 28.266 1.00 58.56 209 ALA A N 1
ATOM 1681 C CA . ALA A 1 209 ? 37.576 -33.688 29.675 1.00 58.56 209 ALA A CA 1
ATOM 1682 C C . ALA A 1 209 ? 37.496 -35.180 30.073 1.00 58.56 209 ALA A C 1
ATOM 1684 O O . ALA A 1 209 ? 37.251 -35.488 31.239 1.00 58.56 209 ALA A O 1
ATOM 1685 N N . LEU A 1 210 ? 37.682 -36.100 29.117 1.00 55.56 210 LEU A N 1
ATOM 1686 C CA . LEU A 1 210 ? 37.618 -37.556 29.314 1.00 55.56 210 LEU A CA 1
ATOM 1687 C C . LEU A 1 210 ? 38.998 -38.245 29.387 1.00 55.56 210 LEU A C 1
ATOM 1689 O O . LEU A 1 210 ? 39.037 -39.474 29.441 1.00 55.56 210 LEU A O 1
ATOM 1693 N N . ASN A 1 211 ? 40.105 -37.488 29.404 1.00 43.03 211 ASN A N 1
ATOM 1694 C CA . ASN A 1 211 ? 41.473 -38.011 29.564 1.00 43.03 211 ASN A CA 1
ATOM 1695 C C . ASN A 1 211 ? 42.105 -37.591 30.893 1.00 43.03 211 ASN A C 1
ATOM 1697 O O . ASN A 1 211 ? 42.058 -36.381 31.208 1.00 43.03 211 ASN A O 1
#

Radius of gyration: 24.01 Å; chains: 1; bounding box: 63×57×65 Å

Organism: NCBI:txid412755

Secondary structure (DSSP, 8-state):
-HHHHHHHHHHTT--PEEPPHHHHHHHHHHHHHHHT-S--TT-PPPHHHHHHHHHHHHHHHHHHHHTT--HHHHHTHHHHHTSPPPHHHHHHHHHHHHHHHHHHHHHHHHTEE-HHHHHHHHHHHGGG---TT-S-EEEES-S---HHHHHHHHHHHTSTTEEEE----TTHHHHHHHHT-------------------PPPHHHHHHTT-

pLDDT: mean 85.58, std 11.08, range [43.03, 97.38]

Foldseek 3Di:
DLVVLVVQLVLVVQDFAEDDLVRLLVLLLVLCQVVVLQDDDPDRDDSVNSVVVSSVLSVVLLQCLLLVNQLVVLLVVCVVVVHDDPPVSSSNSNSSSVSSVVSVVVCVVRSYDYSSRSLQVCLVCVVVGPPVVDQAAEAEDDQDHRNSRLSNLLVQQVDPRYDYDDDDDPRVVVVCVSSVDDDDDDDDPPPDPPDDDDDDDDPVVVVVVVD